Protein AF-A0A9E3KFY1-F1 (afdb_monomer)

Mean predicted aligned error: 8.37 Å

Foldseek 3Di:
DEAEQQHDADALCHCNDPPDDDDGSPPPDPVVFDPPVQFPDWDWAAPDDPPHDPDCPRTYIYGYGDDQVVDEAKDKDWDKDWDQDPVVRDIKIKIKIKIKYADPVRFKIKIKMKIKIKDKDKDWAKDAPVPKDWDDDPNDIAIEGQKIKGKMKIKIKIKMKMKIKMWGHVDPFKIKMKMKIKMKMKMKMKMKIKIWGCPACWDPWDADPRRYTFWTKHQIWIKIKIKIKIKMKIKMKIKIKMKGDPDPPDIDIDMDMKMKMKMKMKMKMWIKTFPDPGRHIKTWGCVPDDHTDIDPVVDDPPDPVRIDTPDIDMDMDMGMDIDD

Nearest PDB structures (foldseek):
  6bpn-assembly1_A  TM=2.726E-01  e=2.521E-02  Escherichia coli K-12
  3v8x-assembly1_A  TM=4.623E-01  e=1.727E+00  Neisseria meningitidis serogroup B
  5fq7-assembly1_D  TM=3.626E-01  e=6.082E-01  Bacteroides thetaiotaomicron
  4epa-assembly1_A  TM=2.092E-01  e=4.716E-02  Yersinia pestis
  8a1d-assembly1_D  TM=9.406E-02  e=2.656E-02  Mus musculus

Solvent-accessible surface area (backbone atoms only — not comparable to full-atom values): 17175 Å² total; per-residue (Å²): 76,54,26,50,71,81,39,80,66,76,54,39,56,55,70,39,64,98,66,72,96,83,69,71,51,59,84,85,31,72,75,77,61,56,60,70,89,50,50,66,45,79,46,78,44,73,75,69,53,95,93,47,83,85,88,28,89,90,14,39,37,31,41,29,56,70,54,28,80,82,51,75,36,81,46,70,52,77,48,78,50,76,44,76,33,76,82,64,71,42,76,24,39,38,40,36,40,36,42,28,32,37,38,82,90,71,20,36,20,37,29,42,37,42,37,39,38,36,44,54,48,51,50,73,45,64,47,51,91,70,43,70,40,79,47,78,56,96,90,40,81,30,36,28,54,56,32,42,26,48,34,40,37,40,36,45,35,38,37,42,32,38,36,43,38,43,37,40,32,89,50,99,44,42,43,38,36,41,39,39,40,41,31,38,39,38,34,49,31,44,37,40,34,42,36,37,38,60,65,36,69,55,39,82,70,38,63,46,96,85,37,33,63,43,32,30,29,11,38,36,68,58,34,40,36,43,35,42,37,41,40,39,38,39,38,42,40,37,37,44,37,40,35,36,47,83,46,102,85,44,72,50,72,53,73,51,50,43,35,42,11,40,22,41,40,39,36,44,38,42,30,38,29,53,58,64,84,68,58,41,73,34,43,38,29,58,84,40,73,98,62,33,40,72,48,56,87,85,54,67,90,85,43,70,90,48,43,34,85,75,43,74,54,73,54,75,47,76,36,73,43,76,48,112

Structure (mmCIF, N/CA/C/O backbone):
data_AF-A0A9E3KFY1-F1
#
_entry.id   AF-A0A9E3KFY1-F1
#
loop_
_atom_site.group_PDB
_atom_site.id
_atom_site.type_symbol
_atom_site.label_atom_id
_atom_site.label_alt_id
_atom_site.label_comp_id
_atom_site.label_asym_id
_atom_site.label_entity_id
_atom_site.label_seq_id
_atom_site.pdbx_PDB_ins_code
_atom_site.Cartn_x
_atom_site.Cartn_y
_atom_site.Cartn_z
_atom_site.occupancy
_atom_site.B_iso_or_equiv
_atom_site.auth_seq_id
_atom_site.auth_comp_id
_atom_site.auth_asym_id
_atom_site.auth_atom_id
_atom_site.pdbx_PDB_model_num
ATOM 1 N N . MET A 1 1 ? -4.731 13.806 7.849 1.00 75.19 1 MET A N 1
ATOM 2 C CA . MET A 1 1 ? -4.397 13.047 9.074 1.00 75.19 1 MET A CA 1
ATOM 3 C C . MET A 1 1 ? -5.378 11.903 9.194 1.00 75.19 1 MET A C 1
ATOM 5 O O . MET A 1 1 ? -6.525 12.087 8.792 1.00 75.19 1 MET A O 1
ATOM 9 N N . THR A 1 2 ? -4.933 10.759 9.701 1.00 80.00 2 THR A N 1
ATOM 10 C CA . THR A 1 2 ? -5.778 9.575 9.876 1.00 80.00 2 THR A CA 1
ATOM 11 C C . THR A 1 2 ? -5.917 9.279 11.357 1.00 80.00 2 THR A C 1
ATOM 13 O O . THR A 1 2 ? -4.914 9.194 12.060 1.00 80.00 2 THR A O 1
ATOM 16 N N . LEU A 1 3 ? -7.154 9.131 11.809 1.00 86.19 3 LEU A N 1
ATOM 17 C CA . LEU A 1 3 ? -7.496 8.760 13.170 1.00 86.19 3 LEU A CA 1
ATOM 18 C C . LEU A 1 3 ? -8.146 7.375 13.186 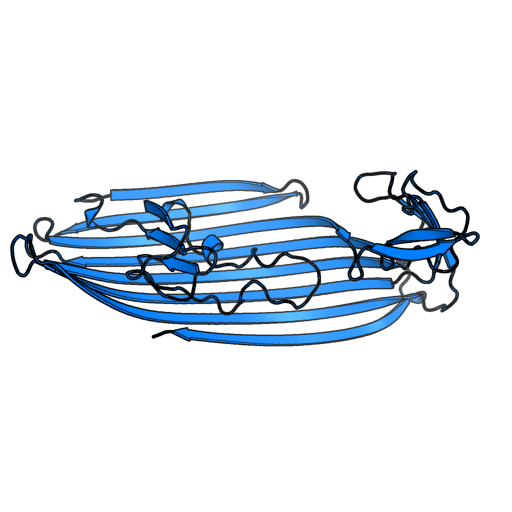1.00 86.19 3 LEU A C 1
ATOM 20 O O . LEU A 1 3 ? -8.725 6.923 12.195 1.00 86.19 3 LEU A O 1
ATOM 24 N N . TYR A 1 4 ? -8.048 6.712 14.327 1.00 86.94 4 TYR A N 1
ATOM 25 C CA . TYR A 1 4 ? -8.735 5.470 14.632 1.00 86.94 4 TYR A CA 1
ATOM 26 C C . TYR A 1 4 ? -9.444 5.632 15.969 1.00 86.94 4 TYR A C 1
ATOM 28 O O . TYR A 1 4 ? -8.809 5.798 17.009 1.00 86.94 4 TYR A O 1
ATOM 36 N N . ASN A 1 5 ? -10.772 5.603 15.964 1.00 89.25 5 ASN A N 1
ATOM 37 C CA . ASN A 1 5 ? -11.577 5.899 17.148 1.00 89.25 5 ASN A CA 1
ATOM 38 C C . ASN A 1 5 ? -11.167 7.228 17.825 1.00 89.25 5 ASN A C 1
ATOM 40 O O . ASN A 1 5 ? -11.114 7.308 19.056 1.00 89.25 5 ASN A O 1
ATOM 44 N N . GLY A 1 6 ? -10.874 8.254 17.019 1.00 86.31 6 GLY A N 1
ATOM 45 C CA . GLY A 1 6 ? -10.514 9.598 17.478 1.00 86.31 6 GLY A CA 1
ATOM 46 C C . GLY A 1 6 ? -9.048 9.816 17.870 1.00 86.31 6 GLY A C 1
ATOM 47 O O . GLY A 1 6 ? -8.680 10.964 18.111 1.00 86.31 6 GLY A O 1
ATOM 48 N N . ARG A 1 7 ? -8.202 8.774 17.896 1.00 86.25 7 ARG A N 1
ATOM 49 C CA . ARG A 1 7 ? -6.759 8.909 18.183 1.00 86.25 7 ARG A CA 1
ATOM 50 C C . ARG A 1 7 ? -5.925 8.833 16.918 1.00 86.25 7 ARG A C 1
ATOM 52 O O . ARG A 1 7 ? -6.264 8.083 16.005 1.00 86.25 7 ARG A O 1
ATOM 59 N N . GLU A 1 8 ? -4.823 9.567 16.876 1.00 82.88 8 GLU A N 1
ATOM 60 C CA . GLU A 1 8 ? -3.872 9.445 15.776 1.00 82.88 8 GLU A CA 1
ATOM 61 C C . GLU A 1 8 ? -3.207 8.065 15.816 1.00 82.88 8 GLU A C 1
ATOM 63 O O . GLU A 1 8 ? -2.834 7.567 16.880 1.00 82.88 8 GLU A O 1
ATOM 68 N N . ILE A 1 9 ? -3.102 7.422 14.654 1.00 75.19 9 ILE A N 1
ATOM 69 C CA . ILE A 1 9 ? -2.248 6.247 14.487 1.00 75.19 9 ILE A CA 1
ATOM 70 C C . ILE A 1 9 ? -1.108 6.655 13.572 1.00 75.19 9 ILE A C 1
ATOM 72 O O . ILE A 1 9 ? -1.327 7.271 12.530 1.00 75.19 9 ILE A O 1
ATOM 76 N N . PHE A 1 10 ? 0.101 6.283 13.969 1.00 70.75 10 PHE A N 1
ATOM 77 C CA . PHE A 1 10 ? 1.308 6.487 13.193 1.00 70.75 10 PHE A CA 1
ATOM 78 C C . PHE A 1 10 ? 1.717 5.179 12.537 1.00 70.75 10 PHE A C 1
ATOM 80 O O . PHE A 1 10 ? 1.619 4.110 13.136 1.00 70.75 10 PHE A O 1
ATOM 87 N N . ASP A 1 11 ? 2.184 5.288 11.304 1.00 67.56 11 ASP A N 1
ATOM 88 C CA . ASP A 1 11 ? 2.838 4.208 10.589 1.00 67.56 11 ASP A CA 1
ATOM 89 C C . ASP A 1 11 ? 4.298 4.605 10.383 1.00 67.56 11 ASP A C 1
ATOM 91 O O . ASP A 1 11 ? 4.601 5.658 9.812 1.00 67.56 11 ASP A O 1
ATOM 95 N N . SER A 1 12 ? 5.198 3.765 10.881 1.00 56.69 12 SER A N 1
ATOM 96 C CA . SER A 1 12 ? 6.647 3.939 10.783 1.00 56.69 12 SER A CA 1
ATOM 97 C C . SER A 1 12 ? 7.159 3.818 9.344 1.00 56.69 12 SER A C 1
ATOM 99 O O . SER A 1 12 ? 8.252 4.303 9.043 1.00 56.69 12 SER A O 1
ATOM 101 N N . ALA A 1 13 ? 6.355 3.279 8.418 1.00 52.94 13 ALA A N 1
ATOM 102 C CA . ALA A 1 13 ? 6.633 3.345 6.984 1.00 52.94 13 ALA A CA 1
ATOM 103 C C . ALA A 1 13 ? 6.456 4.765 6.386 1.00 52.94 13 ALA A C 1
ATOM 105 O O . ALA A 1 13 ? 6.815 5.002 5.226 1.00 52.94 13 ALA A O 1
ATOM 106 N N . GLY A 1 14 ? 5.954 5.738 7.163 1.00 46.94 14 GLY A N 1
ATOM 107 C CA . GLY A 1 14 ? 5.755 7.125 6.735 1.00 46.94 14 GLY A CA 1
ATOM 108 C C . GLY A 1 14 ? 4.668 7.271 5.661 1.00 46.94 14 GLY A C 1
ATOM 109 O O . GLY A 1 14 ? 3.771 6.445 5.538 1.00 46.94 14 GLY A O 1
ATOM 110 N N . ARG A 1 15 ? 4.738 8.316 4.821 1.00 43.12 15 ARG A N 1
ATOM 111 C CA . ARG A 1 15 ? 3.857 8.471 3.634 1.00 43.12 15 ARG A CA 1
ATOM 112 C C . ARG A 1 15 ? 4.251 7.536 2.473 1.00 43.12 15 ARG A C 1
ATOM 114 O O . ARG A 1 15 ? 4.123 7.920 1.315 1.00 43.12 15 ARG A O 1
ATOM 121 N N . GLY A 1 16 ? 4.788 6.355 2.780 1.00 39.50 16 GLY A N 1
ATOM 122 C CA . GLY A 1 16 ? 5.646 5.598 1.877 1.00 39.50 16 GLY A CA 1
ATOM 123 C C . GLY A 1 16 ? 6.984 6.313 1.700 1.00 39.50 16 GLY A C 1
ATOM 124 O O . GLY A 1 16 ? 7.043 7.484 1.323 1.00 39.50 16 GLY A O 1
ATOM 125 N N . GLY A 1 17 ? 8.078 5.637 2.037 1.00 34.06 17 GLY A N 1
ATOM 126 C CA . GLY A 1 17 ? 9.411 6.210 1.893 1.00 34.06 17 GLY A CA 1
ATOM 127 C C . GLY A 1 17 ? 9.693 6.637 0.450 1.00 34.06 17 GLY A C 1
ATOM 128 O O . GLY A 1 17 ? 9.464 5.875 -0.483 1.00 34.06 17 GLY A O 1
ATOM 129 N N . SER A 1 18 ? 10.253 7.838 0.277 1.00 39.16 18 SER A N 1
ATOM 130 C CA . SER A 1 18 ? 10.850 8.340 -0.974 1.00 39.16 18 SER A CA 1
ATOM 131 C C . SER A 1 18 ? 12.153 7.613 -1.315 1.00 39.16 18 SER A C 1
ATOM 133 O O . SER A 1 18 ? 13.192 8.228 -1.550 1.00 39.16 18 SER A O 1
ATOM 135 N N . ILE A 1 19 ? 12.136 6.291 -1.264 1.00 39.66 19 ILE A N 1
ATOM 136 C CA . ILE A 1 19 ? 13.283 5.451 -1.546 1.00 39.66 19 ILE A CA 1
ATOM 137 C C . ILE A 1 19 ? 12.715 4.390 -2.476 1.00 39.66 19 ILE A C 1
ATOM 139 O O . ILE A 1 19 ? 11.835 3.658 -2.052 1.00 39.66 19 ILE A O 1
ATOM 143 N N . ILE A 1 20 ? 13.195 4.389 -3.727 1.00 38.19 20 ILE A N 1
ATOM 144 C CA . ILE A 1 20 ? 12.886 3.511 -4.878 1.00 38.19 20 ILE A CA 1
ATOM 145 C C . ILE A 1 20 ? 11.477 3.530 -5.492 1.00 38.19 20 ILE A C 1
ATOM 147 O O . ILE A 1 20 ? 10.598 2.763 -5.131 1.00 38.19 20 ILE A O 1
ATOM 151 N N . ASP A 1 21 ? 11.333 4.362 -6.529 1.00 42.66 21 ASP A N 1
ATOM 152 C CA . ASP A 1 21 ? 10.949 3.938 -7.888 1.00 42.66 21 ASP A CA 1
ATOM 153 C C . ASP A 1 21 ? 9.974 2.738 -7.975 1.00 42.66 21 ASP A C 1
ATOM 155 O O . ASP A 1 21 ? 10.369 1.636 -8.329 1.00 42.66 21 ASP A O 1
ATOM 159 N N . GLU A 1 22 ? 8.701 3.004 -7.659 1.00 45.16 22 GLU A N 1
ATOM 160 C CA . GLU A 1 22 ? 7.511 2.135 -7.800 1.00 45.16 22 GLU A CA 1
ATOM 161 C C . GLU A 1 22 ? 7.274 1.083 -6.706 1.00 45.16 22 GLU A C 1
ATOM 163 O O . GLU A 1 22 ? 7.599 -0.097 -6.789 1.00 45.16 22 GLU A O 1
ATOM 168 N N . LEU A 1 23 ? 6.597 1.510 -5.644 1.00 41.31 23 LEU A N 1
ATOM 169 C CA . LEU A 1 23 ? 5.136 1.598 -5.653 1.00 41.31 23 LEU A CA 1
ATOM 170 C C . LEU A 1 23 ? 4.746 2.869 -4.897 1.00 41.31 23 LEU A C 1
ATOM 172 O O . LEU A 1 23 ? 5.375 3.212 -3.898 1.00 41.31 23 LEU A O 1
ATOM 176 N N . GLY A 1 24 ? 3.758 3.608 -5.408 1.00 34.31 24 GLY A N 1
ATOM 177 C CA . GLY A 1 24 ? 3.306 4.863 -4.805 1.00 34.31 24 GLY A CA 1
ATOM 178 C C . GLY A 1 24 ? 3.068 4.713 -3.301 1.00 34.31 24 GLY A C 1
ATOM 179 O O . GLY A 1 24 ? 2.599 3.666 -2.846 1.00 34.31 24 GLY A O 1
ATOM 180 N N . GLY A 1 25 ? 3.405 5.764 -2.548 1.00 37.56 25 GLY A N 1
ATOM 181 C CA . GLY A 1 25 ? 3.427 5.819 -1.084 1.00 37.56 25 GLY A CA 1
ATOM 182 C C . GLY A 1 25 ? 2.057 5.707 -0.406 1.00 37.56 25 GLY A C 1
ATOM 183 O O . GLY A 1 25 ? 1.612 6.581 0.328 1.00 37.56 25 GLY A O 1
ATOM 184 N N . SER A 1 26 ? 1.357 4.615 -0.683 1.00 40.19 26 SER A N 1
ATOM 185 C CA . SER A 1 26 ? 0.009 4.328 -0.208 1.00 40.19 26 SER A CA 1
ATOM 186 C C . SER A 1 26 ? -0.244 2.832 -0.008 1.00 40.19 26 SER A C 1
ATOM 188 O O . SER A 1 26 ? -1.246 2.469 0.597 1.00 40.19 26 SER A O 1
ATOM 190 N N . THR A 1 27 ? 0.644 1.945 -0.473 1.00 44.47 27 THR A N 1
ATOM 191 C CA . THR A 1 27 ? 0.361 0.499 -0.467 1.00 44.47 27 THR A CA 1
ATOM 192 C C . THR A 1 27 ? 0.561 -0.195 0.877 1.00 44.47 27 THR A C 1
ATOM 194 O O . THR A 1 27 ? -0.007 -1.264 1.056 1.00 44.47 27 THR A O 1
ATOM 197 N N . TYR A 1 28 ? 1.261 0.452 1.812 1.00 51.88 28 TYR A N 1
ATOM 198 C CA . TYR A 1 28 ? 1.441 0.002 3.201 1.00 51.88 28 TYR A CA 1
ATOM 199 C C . TYR A 1 28 ? 0.811 0.959 4.223 1.00 51.88 28 TYR A C 1
ATOM 201 O O . TYR A 1 28 ? 1.055 0.849 5.417 1.00 51.88 28 TYR A O 1
ATOM 209 N N . GLY A 1 29 ? 0.033 1.941 3.751 1.00 54.59 29 GLY A N 1
ATOM 210 C CA . GLY A 1 29 ? -0.470 3.013 4.602 1.00 54.59 29 GLY A CA 1
ATOM 211 C C . GLY A 1 29 ? -1.546 2.553 5.588 1.00 54.59 29 GLY A C 1
ATOM 212 O O . GLY A 1 29 ? -2.270 1.588 5.357 1.00 54.59 29 GLY A O 1
ATOM 213 N N . LEU A 1 30 ? -1.730 3.337 6.650 1.00 59.88 30 LEU A N 1
ATOM 214 C CA . LEU A 1 30 ? -2.664 3.106 7.765 1.00 59.88 30 LEU A CA 1
ATOM 215 C C . LEU A 1 30 ? -4.080 2.629 7.384 1.00 59.88 30 LEU A C 1
ATOM 217 O O . LEU A 1 30 ? -4.680 1.837 8.108 1.00 59.88 30 LEU A O 1
ATOM 221 N N . PHE A 1 31 ? -4.631 3.077 6.251 1.00 60.38 31 PHE A N 1
ATOM 222 C CA . PHE A 1 31 ? -5.963 2.663 5.785 1.00 60.38 31 PHE A CA 1
ATOM 223 C C . PHE A 1 31 ? -6.025 1.205 5.335 1.00 60.38 31 PHE A C 1
ATOM 225 O O . PHE A 1 31 ? -7.062 0.564 5.488 1.00 60.38 31 PHE A O 1
ATOM 232 N N . ALA A 1 32 ? -4.919 0.670 4.818 1.00 58.81 32 ALA A N 1
ATOM 233 C CA . ALA A 1 32 ? -4.814 -0.738 4.477 1.00 58.81 32 ALA A CA 1
ATOM 234 C C . ALA A 1 32 ? -4.778 -1.616 5.734 1.00 58.81 32 ALA A C 1
ATOM 236 O O . ALA A 1 32 ? -5.008 -2.817 5.619 1.00 58.81 32 ALA A O 1
ATOM 237 N N . LEU A 1 33 ? -4.546 -1.048 6.930 1.00 63.81 33 LEU A N 1
ATOM 238 C CA . LEU A 1 33 ? -4.357 -1.787 8.182 1.00 63.81 33 LEU A CA 1
ATOM 239 C C . LEU A 1 33 ? -5.654 -2.150 8.911 1.00 63.81 33 LEU A C 1
ATOM 241 O O . LEU A 1 33 ? -5.689 -3.170 9.600 1.00 63.81 33 LEU A O 1
ATOM 245 N N . VAL A 1 34 ? -6.753 -1.432 8.684 1.00 71.00 34 VAL A N 1
ATOM 246 C CA . VAL A 1 34 ? -8.049 -1.750 9.304 1.00 71.00 34 VAL A CA 1
ATOM 247 C C . VAL A 1 34 ? -8.926 -2.527 8.315 1.00 71.00 34 VAL A C 1
ATOM 249 O O . VAL A 1 34 ? -9.274 -1.991 7.265 1.00 71.00 34 VAL A O 1
ATOM 252 N N . PRO A 1 35 ? -9.306 -3.786 8.606 1.00 70.81 35 PRO A N 1
ATOM 253 C CA . PRO A 1 35 ? -10.212 -4.542 7.744 1.00 70.81 35 PRO A CA 1
ATOM 254 C C . PRO A 1 35 ? -11.551 -3.818 7.591 1.00 70.81 35 PRO A C 1
ATOM 256 O O . PRO A 1 35 ? -12.164 -3.441 8.591 1.00 70.81 35 PRO A O 1
ATOM 259 N N . SER A 1 36 ? -12.050 -3.684 6.361 1.00 75.19 36 SER A N 1
ATOM 260 C CA . SER A 1 36 ? -13.321 -2.996 6.095 1.00 75.19 36 SER A CA 1
ATOM 261 C C . SER A 1 36 ? -14.518 -3.522 6.908 1.00 75.19 36 SER A C 1
ATOM 263 O O . SER A 1 36 ? -15.321 -2.691 7.327 1.00 75.19 36 SER A O 1
ATOM 265 N N . PRO A 1 37 ? -14.648 -4.827 7.247 1.00 76.69 37 PRO A N 1
ATOM 266 C CA . PRO A 1 37 ? -15.774 -5.290 8.063 1.00 76.69 37 PRO A CA 1
ATOM 267 C C . PRO A 1 37 ? -15.742 -4.812 9.528 1.00 76.69 37 PRO A C 1
ATOM 269 O O . PRO A 1 37 ? -16.785 -4.791 10.192 1.00 76.69 37 PRO A O 1
ATOM 272 N N . LEU A 1 38 ? -14.562 -4.430 10.037 1.00 81.81 38 LEU A N 1
ATOM 273 C CA . LEU A 1 38 ? -14.389 -3.871 11.381 1.00 81.81 38 LEU A CA 1
ATOM 274 C C . LEU A 1 38 ? -14.819 -2.398 11.448 1.00 81.81 38 LEU A C 1
ATOM 276 O O . LEU A 1 38 ? -15.182 -1.914 12.523 1.00 81.81 38 LEU A O 1
ATOM 280 N N . VAL A 1 39 ? -14.796 -1.697 10.311 1.00 85.06 39 VAL A N 1
ATOM 281 C CA . VAL A 1 39 ? -15.182 -0.288 10.204 1.00 85.06 39 VAL A CA 1
ATOM 282 C C . VAL A 1 39 ? -16.696 -0.164 10.371 1.00 85.06 39 VAL A C 1
ATOM 284 O O . VAL A 1 39 ? -17.476 -0.734 9.610 1.00 85.06 39 VAL A O 1
ATOM 287 N N . SER A 1 40 ? -17.123 0.585 11.386 1.00 86.88 40 SER A N 1
ATOM 288 C CA . SER A 1 40 ? -18.527 0.941 11.605 1.00 86.88 40 SER A CA 1
ATOM 289 C C . SER A 1 40 ? -18.892 2.231 10.876 1.00 86.88 40 SER A C 1
ATOM 291 O O . SER A 1 40 ? -19.976 2.331 10.301 1.00 86.88 40 SER A O 1
ATOM 293 N N . ARG A 1 41 ? -17.982 3.212 10.871 1.00 88.06 41 ARG A N 1
ATOM 294 C CA . ARG A 1 41 ? -18.155 4.506 10.207 1.00 88.06 41 ARG A CA 1
ATOM 295 C C . ARG A 1 41 ? -16.802 5.081 9.802 1.00 88.06 41 ARG A C 1
ATOM 297 O O . ARG A 1 41 ? -15.846 5.004 10.564 1.00 88.06 41 ARG A O 1
ATOM 304 N N . LEU A 1 42 ? -16.756 5.709 8.632 1.00 88.81 42 LEU A N 1
ATOM 305 C CA . LEU A 1 42 ? -15.649 6.562 8.213 1.00 88.81 42 LEU A CA 1
ATOM 306 C C . LEU A 1 42 ? -16.124 8.016 8.255 1.00 88.81 42 LEU A C 1
ATOM 308 O O . LEU A 1 42 ? -17.104 8.356 7.591 1.00 88.81 42 LEU A O 1
ATOM 312 N N . GLU A 1 43 ? -15.466 8.861 9.039 1.00 89.06 43 GLU A N 1
ATOM 313 C CA . GLU A 1 43 ? -15.765 10.292 9.120 1.00 89.06 43 GLU A CA 1
ATOM 314 C C . GLU A 1 43 ? -14.690 11.089 8.379 1.00 89.06 43 GLU A C 1
ATOM 316 O O . GLU A 1 43 ? -13.499 10.868 8.582 1.00 89.06 43 GLU A O 1
ATOM 321 N N . VAL A 1 44 ? -15.104 12.003 7.496 1.00 88.56 44 VAL A N 1
ATOM 322 C CA . VAL A 1 44 ? -14.191 12.837 6.702 1.00 88.56 44 VAL A CA 1
ATOM 323 C C . VAL A 1 44 ? -14.467 14.305 6.990 1.00 88.56 44 VAL A C 1
ATOM 325 O O . VAL A 1 44 ? -15.467 14.861 6.535 1.00 88.56 44 VAL A O 1
ATOM 328 N N . THR A 1 45 ? -13.541 14.947 7.693 1.00 84.81 45 THR A N 1
ATOM 329 C CA . THR A 1 45 ? -13.626 16.362 8.061 1.00 84.81 45 THR A CA 1
ATOM 330 C C . THR A 1 45 ? -12.710 17.186 7.166 1.00 84.81 45 THR A C 1
ATOM 332 O O . THR A 1 45 ? -11.482 17.094 7.237 1.00 84.81 45 THR A O 1
ATOM 335 N N . LYS A 1 46 ? -13.315 18.017 6.312 1.00 83.31 46 LYS A N 1
ATOM 336 C CA . LYS A 1 46 ? -12.622 19.029 5.501 1.00 83.31 46 LYS A CA 1
ATOM 337 C C . LYS A 1 46 ? -12.631 20.347 6.275 1.00 83.31 46 LYS A C 1
ATOM 339 O O . LYS A 1 46 ? -13.690 20.738 6.745 1.00 83.31 46 LYS A O 1
ATOM 344 N N . LEU A 1 47 ? -11.478 21.020 6.365 1.00 74.81 47 LEU A N 1
ATOM 345 C CA . LEU A 1 47 ? -11.246 22.205 7.213 1.00 74.81 47 LEU A CA 1
ATOM 346 C C . LEU A 1 47 ? -11.364 21.871 8.713 1.00 74.81 47 LEU A C 1
ATOM 348 O O . LEU A 1 47 ? -12.432 21.970 9.309 1.00 74.81 47 LEU A O 1
ATOM 352 N N . ALA A 1 48 ? -10.254 21.442 9.322 1.00 62.56 48 ALA A N 1
ATOM 353 C CA . ALA A 1 48 ? -10.222 21.050 10.731 1.00 62.56 48 ALA A CA 1
ATOM 354 C C . ALA A 1 48 ? -10.644 22.212 11.659 1.00 62.56 48 ALA A C 1
ATOM 356 O O . ALA A 1 48 ? -10.085 23.305 11.585 1.00 62.56 48 ALA A O 1
ATOM 357 N N . GLY A 1 49 ? -11.637 21.969 12.523 1.00 66.31 49 GLY A N 1
ATOM 358 C CA . GLY A 1 49 ? -12.094 22.916 13.546 1.00 66.31 49 GLY A CA 1
ATOM 359 C C . GLY A 1 49 ? -11.232 22.893 14.815 1.00 66.31 49 GLY A C 1
ATOM 360 O O . GLY A 1 49 ? -10.408 22.004 15.004 1.00 66.31 49 GLY A O 1
ATOM 361 N N . ALA A 1 50 ? -11.450 23.851 15.722 1.00 65.44 50 ALA A N 1
ATOM 362 C CA . ALA A 1 50 ? -10.649 24.018 16.947 1.00 65.44 50 ALA A CA 1
ATOM 363 C C . ALA A 1 50 ? -10.751 22.855 17.960 1.00 65.44 50 ALA A C 1
ATOM 365 O O . ALA A 1 50 ? -9.954 22.780 18.888 1.00 65.44 50 ALA A O 1
ATOM 366 N N . ASN A 1 51 ? -11.731 21.961 17.803 1.00 63.47 51 ASN A N 1
ATOM 367 C CA . ASN A 1 51 ? -11.929 20.771 18.635 1.00 63.47 51 ASN A CA 1
ATOM 368 C C . ASN A 1 51 ? -11.292 19.499 18.046 1.00 63.47 51 ASN A C 1
ATOM 370 O O . ASN A 1 51 ? -11.553 18.407 18.544 1.00 63.47 51 ASN A O 1
ATOM 374 N N . GLN A 1 52 ? -10.524 19.627 16.966 1.00 70.19 52 GLN A N 1
ATOM 375 C CA . GLN A 1 52 ? -9.858 18.522 16.288 1.00 70.19 52 GLN A CA 1
ATOM 376 C C . GLN A 1 52 ? -8.348 18.585 16.513 1.00 70.19 52 GLN A C 1
ATOM 378 O O . GLN A 1 52 ? -7.793 19.658 16.756 1.00 70.19 52 GLN A O 1
ATOM 383 N N . ILE A 1 53 ? -7.674 17.437 16.399 1.00 64.94 53 ILE A N 1
ATOM 384 C CA . ILE A 1 53 ? -6.214 17.371 16.515 1.00 64.94 53 ILE A CA 1
ATOM 385 C C . ILE A 1 53 ? -5.586 18.283 15.439 1.00 64.94 53 ILE A C 1
ATOM 387 O O . ILE A 1 53 ? -5.930 18.234 14.253 1.00 64.94 53 ILE A O 1
ATOM 391 N N . SER A 1 54 ? -4.697 19.178 15.872 1.00 61.62 54 SER A N 1
ATOM 392 C CA . SER A 1 54 ? -4.012 20.131 14.996 1.00 61.62 54 SER A CA 1
ATOM 393 C C . SER A 1 54 ? -3.013 19.425 14.073 1.00 61.62 54 SER A C 1
ATOM 395 O O . SER A 1 54 ? -2.415 18.434 14.469 1.00 61.62 54 SER A O 1
ATOM 397 N N . GLY A 1 55 ? -2.767 19.964 12.872 1.00 61.62 55 GLY A N 1
ATOM 398 C CA . GLY A 1 55 ? -1.765 19.424 11.930 1.00 61.62 55 GLY A CA 1
ATOM 399 C C . GLY A 1 55 ? -2.339 18.842 10.632 1.00 61.62 55 GLY A C 1
ATOM 400 O O . GLY A 1 55 ? -1.600 18.495 9.711 1.00 61.62 55 GLY A O 1
ATOM 401 N N . ALA A 1 56 ? -3.664 18.799 10.495 1.00 63.97 56 ALA A N 1
ATOM 402 C CA . ALA A 1 56 ? -4.353 18.229 9.342 1.00 63.97 56 ALA A CA 1
ATOM 403 C C . ALA A 1 56 ? -4.785 19.279 8.295 1.00 63.97 56 ALA A C 1
ATOM 405 O O . ALA A 1 56 ? -5.975 19.447 8.033 1.00 63.97 56 ALA A O 1
ATOM 406 N N . LEU A 1 57 ? -3.823 19.959 7.653 1.00 65.56 57 LEU A N 1
ATOM 407 C CA . LEU A 1 57 ? -4.093 21.011 6.648 1.00 65.56 57 LEU A CA 1
ATOM 408 C C . LEU A 1 57 ? -4.969 20.538 5.468 1.00 65.56 57 LEU A C 1
ATOM 410 O O . LEU A 1 57 ? -5.728 21.323 4.909 1.00 65.56 57 LEU A O 1
ATOM 414 N N . GLY A 1 58 ? -4.883 19.252 5.106 1.00 71.44 58 GLY A N 1
ATOM 415 C CA . GLY A 1 58 ? -5.679 18.633 4.036 1.00 71.44 58 GLY A CA 1
ATOM 416 C C . GLY A 1 58 ? -6.992 17.977 4.489 1.00 71.44 58 GLY A C 1
ATOM 417 O O . GLY A 1 58 ? -7.714 17.446 3.650 1.00 71.44 58 GLY A O 1
ATOM 418 N N . GLY A 1 59 ? -7.300 17.990 5.791 1.00 77.00 59 GLY A N 1
ATOM 419 C CA . GLY A 1 59 ? -8.455 17.305 6.378 1.00 77.00 59 GLY A CA 1
ATOM 420 C C . GLY A 1 59 ? -8.112 16.052 7.193 1.00 77.00 59 GLY A C 1
ATOM 421 O O . GLY A 1 59 ? -6.974 15.558 7.210 1.00 77.00 59 GLY A O 1
ATOM 422 N N . ILE A 1 60 ? -9.125 15.563 7.905 1.00 83.75 60 ILE A N 1
ATOM 423 C CA . ILE A 1 60 ? -9.054 14.463 8.874 1.00 83.75 60 ILE A CA 1
ATOM 424 C C . ILE A 1 60 ? -9.950 13.330 8.392 1.00 83.75 60 ILE A C 1
ATOM 426 O O . ILE A 1 60 ? -11.085 13.579 7.990 1.00 83.75 60 ILE A O 1
ATOM 430 N N . ILE A 1 61 ? -9.439 12.103 8.433 1.00 85.19 61 ILE A N 1
ATOM 431 C CA . ILE A 1 61 ? -10.224 10.891 8.212 1.00 85.19 61 ILE A CA 1
ATOM 432 C C . ILE A 1 61 ? -10.189 10.090 9.511 1.00 85.19 61 ILE A C 1
ATOM 434 O O . ILE A 1 61 ? -9.111 9.654 9.901 1.00 85.19 61 ILE A O 1
ATOM 438 N N . ASP A 1 62 ? -11.330 9.905 10.173 1.00 87.62 62 ASP A N 1
ATOM 439 C CA . ASP A 1 62 ? -11.448 9.083 11.384 1.00 87.62 62 ASP A CA 1
ATOM 440 C C . ASP A 1 62 ? -12.158 7.765 11.071 1.00 87.62 62 ASP A C 1
ATOM 442 O O . ASP A 1 62 ? -13.279 7.734 10.551 1.00 87.62 62 ASP A O 1
ATOM 446 N N . ILE A 1 63 ? -11.472 6.664 11.363 1.00 89.50 63 ILE A N 1
ATOM 447 C CA . ILE A 1 63 ? -11.994 5.311 11.240 1.00 89.50 63 ILE A CA 1
ATOM 448 C C . ILE A 1 63 ? -12.602 4.929 12.585 1.00 89.50 63 ILE A C 1
ATOM 450 O O . ILE A 1 63 ? -11.891 4.625 13.542 1.00 89.50 63 ILE A O 1
ATOM 454 N N . HIS A 1 64 ? -13.927 4.872 12.652 1.00 90.12 64 HIS A N 1
ATOM 455 C CA . HIS A 1 64 ? -14.612 4.289 13.795 1.00 90.12 64 HIS A CA 1
ATOM 456 C C . HIS A 1 64 ? -14.775 2.791 13.591 1.00 90.12 64 HIS A C 1
ATOM 458 O O . HIS A 1 64 ? -15.287 2.344 12.559 1.00 90.12 64 HIS A O 1
ATOM 464 N N . THR A 1 65 ? -14.378 2.009 14.589 1.00 91.81 65 THR A N 1
ATOM 465 C CA . THR A 1 65 ? -14.617 0.566 14.597 1.00 91.81 65 THR A CA 1
ATOM 466 C C . THR A 1 65 ? -15.900 0.218 15.327 1.00 91.81 65 THR A C 1
ATOM 468 O O . THR A 1 65 ? -16.469 1.026 16.068 1.00 91.81 65 THR A O 1
ATOM 471 N N . ARG A 1 66 ? -16.385 -1.002 15.097 1.00 91.75 66 ARG A N 1
ATOM 472 C CA . ARG A 1 66 ? -17.499 -1.561 15.868 1.00 91.75 66 ARG A CA 1
ATOM 473 C C . ARG A 1 66 ? -17.143 -1.634 17.353 1.00 91.75 66 ARG A C 1
ATOM 475 O O . ARG A 1 66 ? -16.016 -1.983 17.709 1.00 91.75 66 ARG A O 1
ATOM 482 N N . LYS A 1 67 ? -18.124 -1.337 18.202 1.00 94.62 67 LYS A N 1
ATOM 483 C CA . LYS A 1 67 ? -18.034 -1.388 19.665 1.00 94.62 67 LYS A CA 1
ATOM 484 C C . LYS A 1 67 ? -19.070 -2.355 20.240 1.00 94.62 67 LYS A C 1
ATOM 486 O O . LYS A 1 67 ? -20.119 -2.544 19.623 1.00 94.62 67 LYS A O 1
ATOM 491 N N . PRO A 1 68 ? -18.836 -2.918 21.441 1.00 95.56 68 PRO A N 1
ATOM 492 C CA . PRO A 1 68 ? -19.767 -3.871 22.043 1.00 95.56 68 PRO A CA 1
ATOM 493 C C . PRO A 1 68 ? -21.203 -3.356 22.191 1.00 95.56 68 PRO A C 1
ATOM 495 O O . PRO A 1 68 ? -22.158 -4.095 21.997 1.00 95.56 68 PRO A O 1
ATOM 498 N N . PHE A 1 69 ? -21.381 -2.066 22.486 1.00 95.44 69 PHE A N 1
ATOM 499 C CA . PHE A 1 69 ? -22.713 -1.486 22.670 1.00 95.44 69 PHE A CA 1
ATOM 500 C C . PHE A 1 69 ? -23.384 -0.975 21.388 1.00 95.44 69 PHE A C 1
ATOM 502 O O . PHE A 1 69 ? -24.503 -0.467 21.475 1.00 95.44 69 PHE A O 1
ATOM 509 N N . ASP A 1 70 ? -22.757 -1.126 20.215 1.00 93.06 70 ASP A N 1
ATOM 510 C CA . ASP A 1 70 ? -23.426 -0.858 18.932 1.00 93.06 70 ASP A CA 1
ATOM 511 C C . ASP A 1 70 ? -24.563 -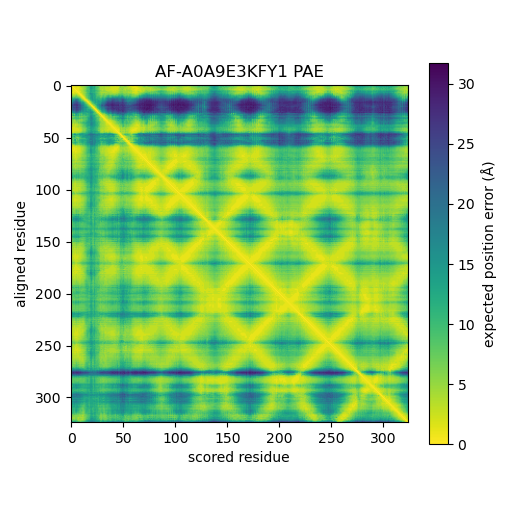1.868 18.688 1.00 93.06 70 ASP A C 1
ATOM 513 O O . ASP A 1 70 ? -25.554 -1.555 18.027 1.00 93.06 70 ASP A O 1
ATOM 517 N N . LYS A 1 71 ? -24.437 -3.078 19.252 1.00 93.75 71 LYS A N 1
ATOM 518 C CA . LYS A 1 71 ? -25.482 -4.103 19.289 1.00 93.75 71 LYS A CA 1
ATOM 519 C C . LYS A 1 71 ? -25.368 -4.913 20.582 1.00 93.75 71 LYS A C 1
ATOM 521 O O . LYS A 1 71 ? -24.436 -5.689 20.733 1.00 93.75 71 LYS A O 1
ATOM 526 N N . LYS A 1 72 ? -26.336 -4.740 21.485 1.00 95.69 72 LYS A N 1
ATOM 527 C CA . LYS A 1 72 ? -26.424 -5.515 22.733 1.00 95.69 72 LYS A CA 1
ATOM 528 C C . LYS A 1 72 ? -26.716 -6.996 22.466 1.00 95.69 72 LYS A C 1
ATOM 530 O O . LYS A 1 72 ? -27.420 -7.326 21.507 1.00 95.69 72 LYS A O 1
ATOM 535 N N . GLY A 1 73 ? -26.230 -7.841 23.367 1.00 96.62 73 GLY A N 1
ATOM 536 C CA . GLY A 1 73 ? -26.278 -9.295 23.304 1.00 96.62 73 GLY A CA 1
ATOM 537 C C . GLY A 1 73 ? -25.286 -9.880 22.301 1.00 96.62 73 GLY A C 1
ATOM 538 O O . GLY A 1 73 ? -24.575 -9.161 21.593 1.00 96.62 73 GLY A O 1
ATOM 539 N N . LEU A 1 74 ? -25.271 -11.209 22.219 1.00 97.81 74 LEU A N 1
ATOM 540 C CA . LEU A 1 74 ? -24.341 -11.928 21.363 1.00 97.81 74 LEU A CA 1
ATOM 541 C C . LEU A 1 74 ? -24.548 -11.574 19.885 1.00 97.81 74 LEU A C 1
ATOM 543 O O . LEU A 1 74 ? -25.636 -11.694 19.315 1.00 97.81 74 LEU A O 1
ATOM 547 N N . SER A 1 75 ? -23.461 -11.182 19.237 1.00 95.75 75 SER A N 1
ATOM 548 C CA . SER A 1 75 ? -23.397 -10.920 17.810 1.00 95.75 75 SER A CA 1
ATOM 549 C C . SER A 1 75 ? -22.040 -11.320 17.241 1.00 95.75 75 SER A C 1
ATOM 551 O O . SER A 1 75 ? -21.036 -11.402 17.944 1.00 95.75 75 SER A O 1
ATOM 553 N N . GLY A 1 76 ? -21.998 -11.582 15.942 1.00 94.06 76 GLY A N 1
ATOM 554 C CA . GLY A 1 76 ? -20.760 -11.912 15.256 1.00 94.06 76 GLY A CA 1
ATOM 555 C C . GLY A 1 76 ? -20.888 -11.718 13.757 1.00 94.06 76 GLY A C 1
ATOM 556 O O . GLY A 1 76 ? -21.993 -11.580 13.226 1.00 94.06 76 GLY A O 1
ATOM 557 N N . ALA A 1 77 ? -19.745 -11.689 13.086 1.00 92.75 77 ALA A N 1
ATOM 558 C CA . ALA A 1 77 ? -19.662 -11.653 11.635 1.00 92.75 77 ALA A CA 1
ATOM 559 C C . ALA A 1 77 ? -18.471 -12.488 11.165 1.00 92.75 77 ALA A C 1
ATOM 561 O O . ALA A 1 77 ? -17.435 -12.533 11.828 1.00 92.75 77 ALA A O 1
ATOM 562 N N . LEU A 1 78 ? -18.629 -13.128 10.011 1.00 94.94 78 LEU A N 1
ATOM 563 C CA . LEU A 1 78 ? -17.594 -13.886 9.323 1.00 94.94 78 LEU A CA 1
ATOM 564 C C . LEU A 1 78 ? -17.642 -13.499 7.847 1.00 94.94 78 LEU A C 1
ATOM 566 O O . LEU A 1 78 ? -18.699 -13.571 7.224 1.00 94.94 78 LEU A O 1
ATOM 570 N N . THR A 1 79 ? -16.495 -13.124 7.298 1.00 93.69 79 THR A N 1
ATOM 571 C CA . THR A 1 79 ? -16.331 -12.807 5.881 1.00 93.69 79 THR A CA 1
ATOM 572 C C . THR A 1 79 ? -15.159 -13.604 5.345 1.00 93.69 79 THR A C 1
ATOM 574 O O . THR A 1 79 ? -14.077 -13.574 5.927 1.00 93.69 79 THR A O 1
ATOM 577 N N . ALA A 1 80 ? -15.363 -14.285 4.224 1.00 94.75 80 ALA A N 1
ATOM 578 C CA . ALA A 1 80 ? -14.307 -14.931 3.464 1.00 94.75 80 ALA A CA 1
ATOM 579 C C . ALA A 1 80 ? -14.435 -14.514 1.997 1.00 94.75 80 ALA A C 1
ATOM 581 O O . ALA A 1 80 ? -15.537 -14.526 1.446 1.00 94.75 80 ALA A O 1
ATOM 582 N N . SER A 1 81 ? -13.326 -14.141 1.371 1.00 92.75 81 SER A N 1
ATOM 583 C CA . SER A 1 81 ? -13.260 -13.793 -0.046 1.00 92.75 81 SER A CA 1
ATOM 584 C C . SER A 1 81 ? -12.064 -14.475 -0.706 1.00 92.75 81 SER A C 1
ATOM 586 O O . SER A 1 81 ? -11.028 -14.721 -0.083 1.00 92.75 81 SER A O 1
ATOM 588 N N . GLY A 1 82 ? -12.231 -14.804 -1.983 1.00 94.19 82 GLY A N 1
ATOM 589 C CA . GLY A 1 82 ? -11.162 -15.253 -2.864 1.00 94.19 82 GLY A CA 1
ATOM 590 C C . GLY A 1 82 ? -10.995 -14.243 -3.987 1.00 94.19 82 GLY A C 1
ATOM 591 O O . GLY A 1 82 ? -11.980 -13.679 -4.463 1.00 94.19 82 GLY A O 1
ATOM 592 N N . VAL A 1 83 ? -9.755 -14.017 -4.402 1.00 89.12 83 VAL A N 1
ATOM 593 C CA . VAL A 1 83 ? -9.438 -13.111 -5.509 1.00 89.12 83 VAL A CA 1
ATOM 594 C C . VAL A 1 83 ? -8.576 -13.852 -6.511 1.00 89.12 83 VAL A C 1
ATOM 596 O O . VAL A 1 83 ? -7.681 -14.594 -6.119 1.00 89.12 83 VAL A O 1
ATOM 599 N N . ARG A 1 84 ? -8.854 -13.661 -7.798 1.00 91.25 84 ARG A N 1
ATOM 600 C CA . ARG A 1 84 ? -7.981 -14.082 -8.888 1.00 91.25 84 ARG A CA 1
ATOM 601 C C . ARG A 1 84 ? -7.340 -12.832 -9.465 1.00 91.25 84 ARG A C 1
ATOM 603 O O . ARG A 1 84 ? -8.049 -11.987 -9.998 1.00 91.25 84 ARG A O 1
ATOM 610 N N . ASP A 1 85 ? -6.028 -12.724 -9.332 1.00 83.81 85 ASP A N 1
ATOM 611 C CA . ASP A 1 85 ? -5.268 -11.637 -9.933 1.00 83.81 85 ASP A CA 1
ATOM 612 C C . ASP A 1 85 ? -4.779 -12.113 -11.312 1.00 83.81 85 ASP A C 1
ATOM 614 O O . ASP A 1 85 ? -4.022 -13.085 -11.409 1.00 83.81 85 ASP A O 1
ATOM 618 N N . ASP A 1 86 ? -5.259 -11.469 -12.383 1.00 85.50 86 ASP A N 1
ATOM 619 C CA . ASP A 1 86 ? -5.070 -11.938 -13.765 1.00 85.50 86 ASP A CA 1
ATOM 620 C C . ASP A 1 86 ? -3.610 -11.875 -14.224 1.00 85.50 86 ASP A C 1
ATOM 622 O O . ASP A 1 86 ? -3.111 -12.849 -14.783 1.00 85.50 86 ASP A O 1
ATOM 626 N N . LEU A 1 87 ? -2.914 -10.766 -13.938 1.00 82.62 87 LEU A N 1
ATOM 627 C CA . LEU A 1 87 ? -1.501 -10.577 -14.294 1.00 82.62 87 LEU A CA 1
ATOM 628 C C . LEU A 1 87 ? -0.585 -11.648 -13.676 1.00 82.62 87 LEU A C 1
ATOM 630 O O . LEU A 1 87 ? 0.083 -12.356 -14.426 1.00 82.62 87 LEU A O 1
ATOM 634 N N . PRO A 1 88 ? -0.561 -11.844 -12.343 1.00 82.94 88 PRO A N 1
ATOM 635 C CA . PRO A 1 88 ? 0.273 -12.887 -11.754 1.00 82.94 88 PRO A CA 1
ATOM 636 C C . PRO A 1 88 ? -0.306 -14.296 -11.959 1.00 82.94 88 PRO A C 1
ATOM 638 O O . PRO A 1 88 ? 0.378 -15.277 -11.680 1.00 82.94 88 PRO A O 1
ATOM 641 N N . GLY A 1 89 ? -1.575 -14.437 -12.365 1.00 86.31 89 GLY A N 1
ATOM 642 C CA . GLY A 1 89 ? -2.247 -15.732 -12.483 1.00 86.31 89 GLY A CA 1
ATOM 643 C C . GLY A 1 89 ? -2.351 -16.487 -11.151 1.00 86.31 89 GLY A C 1
ATOM 644 O O . GLY A 1 89 ? -2.386 -17.724 -11.132 1.00 86.31 89 GLY A O 1
ATOM 645 N N . ARG A 1 90 ? -2.385 -15.764 -10.024 1.00 88.50 90 ARG A N 1
ATOM 646 C CA . ARG A 1 90 ? -2.386 -16.321 -8.660 1.00 88.50 90 ARG A CA 1
ATOM 647 C C . ARG A 1 90 ? -3.689 -16.000 -7.936 1.00 88.50 90 ARG A C 1
ATOM 649 O O . ARG A 1 90 ? -4.402 -15.062 -8.281 1.00 88.50 90 ARG A O 1
ATOM 656 N N . ASN A 1 91 ? -4.004 -16.830 -6.945 1.00 92.19 91 ASN A N 1
ATOM 657 C CA . ASN A 1 91 ? -5.191 -16.659 -6.118 1.00 92.19 91 ASN A CA 1
ATOM 658 C C . ASN A 1 91 ? -4.806 -16.011 -4.786 1.00 92.19 91 ASN A C 1
ATOM 660 O O . ASN A 1 91 ? -3.934 -16.521 -4.080 1.00 92.19 91 ASN A O 1
ATOM 664 N N . GLY A 1 92 ? -5.495 -14.931 -4.436 1.00 92.69 92 GLY A N 1
ATOM 665 C CA . GLY A 1 92 ? -5.494 -14.326 -3.112 1.00 92.69 92 GLY A CA 1
ATOM 666 C C . GLY A 1 92 ? -6.671 -14.800 -2.258 1.00 92.69 92 GLY A C 1
ATOM 667 O O . GLY A 1 92 ? -7.636 -15.394 -2.747 1.00 92.69 92 GLY A O 1
ATOM 668 N N . SER A 1 93 ? -6.601 -14.508 -0.963 1.00 94.19 93 SER A N 1
ATOM 669 C CA . SER A 1 93 ? -7.656 -14.826 0.003 1.00 94.19 93 SER A CA 1
ATOM 670 C C . SER A 1 93 ? -7.743 -13.759 1.080 1.00 94.19 93 SER A C 1
ATOM 672 O O . SER A 1 93 ? -6.704 -13.299 1.556 1.00 94.19 93 SER A O 1
ATOM 674 N N . GLU A 1 94 ? -8.946 -13.442 1.544 1.00 92.00 94 GLU A N 1
ATOM 675 C CA . GLU A 1 94 ? -9.149 -12.585 2.711 1.00 92.00 94 GLU A CA 1
ATOM 676 C C . GLU A 1 94 ? -10.170 -13.224 3.649 1.00 92.00 94 GLU A C 1
ATOM 678 O O . GLU A 1 94 ? -11.212 -13.719 3.226 1.00 92.00 94 GLU A O 1
ATOM 683 N N . LEU A 1 95 ? -9.853 -13.230 4.938 1.00 94.06 95 LEU A N 1
ATOM 684 C CA . LEU A 1 95 ? -10.680 -13.761 6.007 1.00 94.06 95 LEU A CA 1
ATOM 685 C C . LEU A 1 95 ? -10.813 -12.699 7.092 1.00 94.06 95 LEU A C 1
ATOM 687 O O . LEU A 1 95 ? -9.826 -12.092 7.509 1.00 94.06 95 LEU A O 1
ATOM 691 N N . PHE A 1 96 ? -12.026 -12.518 7.588 1.00 94.62 96 PHE A N 1
ATOM 692 C CA . PHE A 1 96 ? -12.327 -11.679 8.735 1.00 94.62 96 PHE A CA 1
ATOM 693 C C . PHE A 1 96 ? -13.351 -12.375 9.619 1.00 94.62 96 PHE A C 1
ATOM 695 O O . PHE A 1 96 ? -14.342 -12.899 9.116 1.00 94.62 96 PHE A O 1
ATOM 702 N N . ALA A 1 97 ? -13.145 -12.337 10.930 1.00 95.94 97 ALA A N 1
ATOM 703 C CA . ALA A 1 97 ? -14.117 -12.813 11.899 1.00 95.94 97 ALA A CA 1
ATOM 704 C C . ALA A 1 97 ? -14.191 -11.861 13.090 1.00 95.94 97 ALA A C 1
ATOM 706 O O . ALA A 1 97 ? -13.176 -11.316 13.526 1.00 95.94 97 ALA A O 1
ATOM 707 N N . MET A 1 98 ? -15.387 -11.698 13.647 1.00 95.94 98 MET A N 1
ATOM 708 C CA . MET A 1 98 ? -15.595 -10.984 14.900 1.00 95.94 98 MET A CA 1
ATOM 709 C C . MET A 1 98 ? -16.706 -11.612 15.728 1.00 95.94 98 MET A C 1
ATOM 711 O O . MET A 1 98 ? -17.673 -12.154 15.188 1.00 95.94 98 MET A O 1
ATOM 715 N N . VAL A 1 99 ? -16.588 -11.456 17.039 1.00 97.56 99 VAL A N 1
ATOM 716 C CA . VAL A 1 99 ? -17.621 -11.784 18.016 1.00 97.56 99 VAL A CA 1
ATOM 717 C C . VAL A 1 99 ? -17.711 -10.656 19.032 1.00 97.56 99 VAL A C 1
ATOM 719 O O . VAL A 1 99 ? -16.702 -10.049 19.395 1.00 97.56 99 VAL A O 1
ATOM 722 N N . SER A 1 100 ? -18.923 -10.353 19.473 1.00 98.06 100 SER A N 1
ATOM 723 C CA . SER A 1 100 ? -19.180 -9.388 20.525 1.00 98.06 100 SER A CA 1
ATOM 724 C C . SER A 1 100 ? -20.366 -9.823 21.364 1.00 98.06 100 SER A C 1
ATOM 726 O O . SER A 1 100 ? -21.318 -10.384 20.831 1.00 98.06 100 SER A O 1
ATOM 728 N N . ASP A 1 101 ? -20.304 -9.566 22.661 1.00 98.38 101 ASP A N 1
ATOM 729 C CA . ASP A 1 101 ? -21.398 -9.860 23.574 1.00 98.38 101 ASP A CA 1
ATOM 730 C C . ASP A 1 101 ? -21.452 -8.822 24.696 1.00 98.38 101 ASP A C 1
ATOM 732 O O . ASP A 1 101 ? -20.450 -8.159 25.005 1.00 98.38 101 ASP A O 1
ATOM 736 N N . THR A 1 102 ? -22.630 -8.686 25.296 1.00 98.38 102 THR A N 1
ATOM 737 C CA . THR A 1 102 ? -22.854 -7.874 26.487 1.00 98.38 102 THR A CA 1
ATOM 738 C C . THR A 1 102 ? -23.305 -8.745 27.652 1.00 98.38 102 THR A C 1
ATOM 740 O O . THR A 1 102 ? -24.146 -9.628 27.539 1.00 98.38 102 THR A O 1
ATOM 743 N N . PHE A 1 103 ? -22.729 -8.470 28.813 1.00 97.50 103 PHE A N 1
ATOM 744 C CA . PHE A 1 103 ? -22.874 -9.209 30.054 1.00 97.50 103 PHE A CA 1
ATOM 745 C C . PHE A 1 103 ? -23.322 -8.273 31.177 1.00 97.50 103 PHE A C 1
ATOM 747 O O . PHE A 1 103 ? -23.412 -7.051 31.012 1.00 97.50 103 PHE A O 1
ATOM 754 N N . ALA A 1 104 ? -23.561 -8.861 32.353 1.00 96.69 104 ALA A N 1
ATOM 755 C CA . ALA A 1 104 ? -23.913 -8.134 33.570 1.00 96.69 104 ALA A CA 1
ATOM 756 C C . ALA A 1 104 ? -25.094 -7.170 33.342 1.00 96.69 104 ALA A C 1
ATOM 758 O O . ALA A 1 104 ? -24.990 -5.974 33.610 1.00 96.69 104 ALA A O 1
ATOM 759 N N . ASN A 1 105 ? -26.206 -7.691 32.811 1.00 95.00 105 ASN A N 1
ATOM 760 C CA . ASN A 1 105 ? -27.398 -6.914 32.443 1.00 95.00 105 ASN A CA 1
ATOM 761 C C . ASN A 1 105 ? -27.099 -5.780 31.443 1.00 95.00 105 ASN A C 1
ATOM 763 O O . ASN A 1 105 ? -27.529 -4.644 31.633 1.00 95.00 105 ASN A O 1
ATOM 767 N N . ASP A 1 106 ? -26.333 -6.083 30.393 1.00 96.00 106 ASP A N 1
ATOM 768 C CA . ASP A 1 106 ? -25.896 -5.127 29.370 1.00 96.00 106 ASP A CA 1
ATOM 769 C C . ASP A 1 106 ? -25.143 -3.911 29.925 1.00 96.00 106 ASP A C 1
ATOM 771 O O . ASP A 1 106 ? -25.316 -2.788 29.442 1.00 96.00 106 ASP A O 1
ATOM 775 N N . THR A 1 107 ? -24.309 -4.121 30.944 1.00 97.69 107 THR A N 1
ATOM 776 C CA . THR A 1 107 ? -23.432 -3.070 31.487 1.00 97.69 107 THR A CA 1
ATOM 777 C C . THR A 1 107 ? -21.968 -3.303 31.156 1.00 97.69 107 THR A C 1
ATOM 779 O O . THR A 1 107 ? -21.206 -2.345 31.097 1.00 97.69 107 THR A O 1
ATOM 782 N N . LEU A 1 108 ? -21.557 -4.535 30.864 1.00 98.50 108 LEU A N 1
ATOM 783 C CA . LEU A 1 108 ? -20.210 -4.860 30.398 1.00 98.50 108 LEU A CA 1
ATOM 784 C C . LEU A 1 108 ? -20.299 -5.422 28.984 1.00 98.50 108 LEU A C 1
ATOM 786 O O . LEU A 1 108 ? -21.120 -6.287 28.734 1.00 98.50 108 LEU A O 1
ATOM 790 N N . GLY A 1 109 ? -19.462 -4.966 28.065 1.00 98.50 109 GLY A N 1
ATOM 791 C CA . GLY A 1 109 ? -19.417 -5.458 26.697 1.00 98.50 109 GLY A CA 1
ATOM 792 C C . GLY A 1 109 ? -17.999 -5.818 26.287 1.00 98.50 109 GLY A C 1
ATOM 793 O O . GLY A 1 109 ? -17.053 -5.108 26.630 1.00 98.50 109 GLY A O 1
ATOM 794 N N . VAL A 1 110 ? -17.857 -6.907 25.540 1.00 98.56 110 VAL A N 1
ATOM 795 C CA . VAL A 1 110 ? -16.578 -7.359 24.985 1.00 98.56 110 VAL A CA 1
ATOM 796 C C . VAL A 1 110 ? -16.734 -7.566 23.484 1.00 98.56 110 VAL A C 1
ATOM 798 O O . VAL A 1 110 ? -17.772 -8.035 23.017 1.00 98.56 110 VAL A O 1
ATOM 801 N N . LEU A 1 111 ? -15.713 -7.198 22.715 1.00 98.06 111 LEU A N 1
ATOM 802 C CA . LEU A 1 111 ? -15.616 -7.459 21.282 1.00 98.06 111 LEU A CA 1
ATOM 803 C C . LEU A 1 111 ? -14.201 -7.917 20.957 1.00 98.06 111 LEU A C 1
ATOM 805 O O . LEU A 1 111 ? -13.234 -7.287 21.376 1.00 98.06 111 LEU A O 1
ATOM 809 N N . VAL A 1 112 ? -14.087 -8.985 20.173 1.00 97.75 112 VAL A N 1
ATOM 810 C CA . VAL A 1 112 ? -12.816 -9.450 19.615 1.00 97.75 112 VAL A CA 1
ATOM 811 C C . VAL A 1 112 ? -12.985 -9.660 18.119 1.00 97.75 112 VAL A C 1
ATOM 813 O O . VAL A 1 112 ? -14.009 -10.168 17.660 1.00 97.75 112 VAL A O 1
ATOM 816 N N . SER A 1 113 ? -11.978 -9.267 17.348 1.00 95.56 113 SER A N 1
ATOM 817 C CA . SER A 1 113 ? -11.923 -9.508 15.911 1.00 95.56 113 SER A CA 1
ATOM 818 C C . SER A 1 113 ? -10.536 -9.937 15.465 1.00 95.56 113 SER A C 1
ATOM 820 O O . SER A 1 113 ? -9.529 -9.599 16.091 1.00 95.56 113 SER A O 1
ATOM 822 N N . MET A 1 114 ? -10.502 -10.670 14.358 1.00 95.31 114 MET A N 1
ATOM 823 C CA . MET A 1 114 ? -9.284 -11.070 13.673 1.00 95.31 114 MET A CA 1
ATOM 824 C C . MET A 1 114 ? -9.465 -10.968 12.161 1.00 95.31 114 MET A C 1
ATOM 826 O O . MET A 1 114 ? -10.568 -11.109 11.628 1.00 95.31 114 MET A O 1
ATOM 830 N N . SER A 1 115 ? -8.359 -10.757 11.465 1.00 93.56 115 SER A N 1
ATOM 831 C CA . SER A 1 115 ? -8.300 -10.694 10.014 1.00 93.56 115 SER A CA 1
ATOM 832 C C . SER A 1 115 ? -7.009 -11.297 9.493 1.00 93.56 115 SER A C 1
ATOM 834 O O . SER A 1 115 ? -5.965 -11.222 10.145 1.00 93.56 115 SER A O 1
ATOM 836 N N . LYS A 1 116 ? -7.091 -11.879 8.303 1.00 93.75 116 LYS A N 1
ATOM 837 C CA . LYS A 1 116 ? -5.951 -12.388 7.555 1.00 93.75 116 LYS A CA 1
ATOM 838 C C . LYS A 1 116 ? -6.187 -12.147 6.074 1.00 93.75 116 LYS A C 1
ATOM 840 O O . LYS A 1 116 ? -7.243 -12.511 5.570 1.00 93.75 116 LYS A O 1
ATOM 845 N N . SER A 1 117 ? -5.215 -11.591 5.368 1.00 90.62 117 SER A N 1
ATOM 846 C CA . SER A 1 117 ? -5.255 -11.498 3.912 1.00 90.62 117 SER A CA 1
ATOM 847 C C . SER A 1 117 ? -3.943 -11.947 3.288 1.00 90.62 117 SER A C 1
ATOM 849 O O . SER A 1 117 ? -2.869 -11.828 3.880 1.00 90.62 117 SER A O 1
ATOM 851 N N . LYS A 1 118 ? -4.056 -12.502 2.085 1.00 92.69 118 LYS A N 1
ATOM 852 C CA . LYS A 1 118 ? -2.949 -12.786 1.184 1.00 92.69 118 LYS A CA 1
ATOM 853 C C . LYS A 1 118 ? -3.323 -12.280 -0.204 1.00 92.69 118 LYS A C 1
ATOM 855 O O . LYS A 1 118 ? -4.383 -12.642 -0.714 1.00 92.69 118 LYS A O 1
ATOM 860 N N . ARG A 1 119 ? -2.458 -11.470 -0.803 1.00 88.44 119 ARG A N 1
ATOM 861 C CA . ARG A 1 119 ? -2.613 -10.924 -2.155 1.00 88.44 119 ARG A CA 1
ATOM 862 C C . ARG A 1 119 ? -1.323 -11.147 -2.930 1.00 88.44 119 ARG A C 1
ATOM 864 O O . ARG A 1 119 ? -0.240 -11.028 -2.368 1.00 88.44 119 ARG A O 1
ATOM 871 N N . ASN A 1 120 ? -1.451 -11.454 -4.212 1.00 89.81 120 ASN A N 1
ATOM 872 C CA . ASN A 1 120 ? -0.328 -11.487 -5.134 1.00 89.81 120 ASN A CA 1
ATOM 873 C C . ASN A 1 120 ? -0.589 -10.414 -6.178 1.00 89.81 120 ASN A C 1
ATOM 875 O O . ASN A 1 120 ? -1.557 -10.503 -6.920 1.00 89.81 120 ASN A O 1
ATOM 879 N N . ILE A 1 121 ? 0.247 -9.390 -6.203 1.00 86.88 121 ILE A N 1
ATOM 880 C CA . ILE A 1 121 ? 0.092 -8.254 -7.101 1.00 86.88 121 ILE A CA 1
ATOM 881 C C . ILE A 1 121 ? 1.209 -8.351 -8.130 1.00 86.88 121 ILE A C 1
ATOM 883 O O . ILE A 1 121 ? 2.349 -8.649 -7.785 1.00 86.88 121 ILE A O 1
ATOM 887 N N . SER A 1 122 ? 0.876 -8.120 -9.394 1.00 89.12 122 SER A N 1
ATOM 888 C CA . SER A 1 122 ? 1.873 -7.901 -10.432 1.00 89.12 122 SER A CA 1
ATOM 889 C C . SER A 1 122 ? 1.550 -6.609 -11.161 1.00 89.12 122 SER A C 1
ATOM 891 O O . SER A 1 122 ? 0.385 -6.319 -11.433 1.00 89.12 122 SER A O 1
ATOM 893 N N . GLU A 1 123 ? 2.586 -5.831 -11.433 1.00 86.69 123 GLU A N 1
ATOM 894 C CA . GLU A 1 123 ? 2.522 -4.612 -12.220 1.00 86.69 123 GLU A CA 1
ATOM 895 C C . GLU A 1 123 ? 3.529 -4.738 -13.356 1.00 86.69 123 GLU A C 1
ATOM 897 O O . GLU A 1 123 ? 4.709 -4.982 -13.126 1.00 86.69 123 GLU A O 1
ATOM 902 N N . GLN A 1 124 ? 3.060 -4.572 -14.585 1.00 87.12 124 GLN A N 1
ATOM 903 C CA . GLN A 1 124 ? 3.910 -4.467 -15.763 1.00 87.12 124 GLN A CA 1
ATOM 904 C C . GLN A 1 124 ? 3.711 -3.076 -16.342 1.00 87.12 124 GLN A C 1
ATOM 906 O O . GLN A 1 124 ? 2.584 -2.575 -16.368 1.00 87.12 124 GLN A O 1
ATOM 911 N N . GLY A 1 125 ? 4.792 -2.427 -16.763 1.00 87.62 125 GLY A N 1
ATOM 912 C CA . GLY A 1 125 ? 4.697 -1.019 -17.113 1.00 87.62 125 GLY A CA 1
ATOM 913 C C . GLY A 1 125 ? 5.911 -0.427 -17.800 1.00 87.62 125 GLY A C 1
ATOM 914 O O . GLY A 1 125 ? 6.999 -1.006 -17.840 1.00 87.62 125 GLY A O 1
ATOM 915 N N . LEU A 1 126 ? 5.691 0.780 -18.319 1.00 85.56 126 LEU A N 1
ATOM 916 C CA . LEU A 1 126 ? 6.740 1.687 -18.753 1.00 85.56 126 LEU A CA 1
ATOM 917 C C . LEU A 1 126 ? 6.895 2.793 -17.712 1.00 85.56 126 LEU A C 1
ATOM 919 O O . LEU A 1 126 ? 5.937 3.505 -17.416 1.00 85.56 126 LEU A O 1
ATOM 923 N N . THR A 1 127 ? 8.109 2.968 -17.210 1.00 83.25 127 THR A N 1
ATOM 924 C CA . THR A 1 127 ? 8.433 3.951 -16.181 1.00 83.25 127 THR A CA 1
ATOM 925 C C . THR A 1 127 ? 9.674 4.761 -16.526 1.00 83.25 127 THR A C 1
ATOM 927 O O . THR A 1 127 ? 10.342 4.523 -17.534 1.00 83.25 127 THR A O 1
ATOM 930 N N . THR A 1 128 ? 9.952 5.786 -15.728 1.00 81.50 128 THR A N 1
ATOM 931 C CA . THR A 1 128 ? 11.124 6.650 -15.866 1.00 81.50 128 THR A CA 1
ATOM 932 C C . THR A 1 128 ? 11.443 7.309 -14.537 1.00 81.50 128 THR A C 1
ATOM 934 O O . THR A 1 128 ? 10.565 7.865 -13.882 1.00 81.50 128 THR A O 1
ATOM 937 N N . PHE A 1 129 ? 12.723 7.325 -14.169 1.00 73.31 129 PHE A N 1
ATOM 938 C CA . PHE A 1 129 ? 13.169 8.073 -12.995 1.00 73.31 129 PHE A CA 1
ATOM 939 C C . PHE A 1 129 ? 13.281 9.576 -13.280 1.00 73.31 129 PHE A C 1
ATOM 941 O O . PHE A 1 129 ? 13.020 10.412 -12.419 1.00 73.31 129 PHE A O 1
ATOM 948 N N . SER A 1 130 ? 13.682 9.936 -14.500 1.00 78.19 130 SER A N 1
ATOM 949 C CA . SER A 1 130 ? 13.946 11.327 -14.890 1.00 78.19 130 SER A CA 1
ATOM 950 C C . SER A 1 130 ? 12.743 12.033 -15.518 1.00 78.19 130 SER A C 1
ATOM 952 O O . SER A 1 130 ? 12.816 13.227 -15.800 1.00 78.19 130 SER A O 1
ATOM 954 N N . GLY A 1 131 ? 11.643 11.317 -15.757 1.00 82.38 131 GLY A N 1
ATOM 955 C CA . GLY A 1 131 ? 10.477 11.865 -16.440 1.00 82.38 131 GLY A CA 1
ATOM 956 C C . GLY A 1 131 ? 10.741 12.180 -17.915 1.00 82.38 131 GLY A C 1
ATOM 957 O O . GLY A 1 131 ? 11.573 11.552 -18.581 1.00 82.38 131 GLY A O 1
ATOM 958 N N . TYR A 1 132 ? 9.989 13.160 -18.415 1.00 87.88 132 TYR A N 1
ATOM 959 C CA . TYR A 1 132 ? 10.198 13.777 -19.719 1.00 87.88 132 TYR A CA 1
ATOM 960 C C . TYR A 1 132 ? 11.207 14.917 -19.605 1.00 87.88 132 TYR A C 1
ATOM 962 O O . TYR A 1 132 ? 11.088 15.787 -18.745 1.00 87.88 132 TYR A O 1
ATOM 970 N N . THR A 1 133 ? 12.165 14.954 -20.522 1.00 90.88 133 THR A N 1
ATOM 971 C CA . THR A 1 133 ? 13.184 16.000 -20.603 1.00 90.88 133 THR A CA 1
ATOM 972 C C . THR A 1 133 ? 13.197 16.630 -21.989 1.00 90.88 133 THR A C 1
ATOM 974 O O . THR A 1 133 ? 12.686 16.070 -22.962 1.00 90.88 133 THR A O 1
ATOM 977 N N . SER A 1 134 ? 13.754 17.838 -22.071 1.00 93.44 134 SER A N 1
ATOM 978 C CA . SER A 1 134 ? 13.964 18.523 -23.346 1.00 93.44 134 SER A CA 1
ATOM 979 C C . SER A 1 134 ? 15.303 18.119 -23.957 1.00 93.44 134 SER A C 1
ATOM 981 O O . SER A 1 134 ? 16.310 18.061 -23.257 1.00 93.44 134 SER A O 1
ATOM 983 N N . PHE A 1 135 ? 15.335 17.904 -25.269 1.00 92.88 135 PHE A N 1
ATOM 984 C CA . PHE A 1 135 ? 16.556 17.608 -26.020 1.00 92.88 135 PHE A CA 1
ATOM 985 C C . PHE A 1 135 ? 16.509 18.235 -27.419 1.00 92.88 135 PHE A C 1
ATOM 987 O O . PHE A 1 135 ? 15.461 18.685 -27.886 1.00 92.88 135 PHE A O 1
ATOM 994 N N . LYS A 1 136 ? 17.658 18.315 -28.096 1.00 94.00 136 LYS A N 1
ATOM 995 C CA . LYS A 1 136 ? 17.756 18.857 -29.458 1.00 94.00 136 LYS A CA 1
ATOM 996 C C . LYS A 1 136 ? 17.788 17.730 -30.483 1.00 94.00 136 LYS A C 1
ATOM 998 O O . LYS A 1 136 ? 18.592 16.814 -30.362 1.00 94.00 136 LYS A O 1
ATOM 1003 N N . TYR A 1 137 ? 16.963 17.842 -31.522 1.00 94.69 137 TYR A N 1
ATOM 1004 C CA . TYR A 1 137 ? 16.994 16.955 -32.685 1.00 94.69 137 TYR A CA 1
ATOM 1005 C C . TYR A 1 137 ? 16.688 17.751 -33.955 1.00 94.69 137 TYR A C 1
ATOM 1007 O O . TYR A 1 137 ? 15.681 18.460 -34.017 1.00 94.69 137 TYR A O 1
ATOM 1015 N N . GLY A 1 138 ? 17.577 17.680 -34.952 1.00 91.94 138 GLY A N 1
ATOM 1016 C CA . GLY A 1 138 ? 17.449 18.464 -36.188 1.00 91.94 138 GLY A CA 1
ATOM 1017 C C . GLY A 1 138 ? 17.356 19.980 -35.948 1.00 91.94 138 GLY A C 1
ATOM 1018 O O . GLY A 1 138 ? 16.595 20.662 -36.622 1.00 91.94 138 GLY A O 1
ATOM 1019 N N . GLY A 1 139 ? 18.046 20.502 -34.925 1.00 93.06 139 GLY A N 1
ATOM 1020 C CA . GLY A 1 139 ? 18.013 21.923 -34.532 1.00 93.06 139 GLY A CA 1
ATOM 1021 C C . GLY A 1 139 ? 16.789 22.358 -33.706 1.00 93.06 139 GLY A C 1
ATOM 1022 O O . GLY A 1 139 ? 16.821 23.409 -33.061 1.00 93.06 139 GLY A O 1
ATOM 1023 N N . ILE A 1 140 ? 15.740 21.538 -33.634 1.00 94.38 140 ILE A N 1
ATOM 1024 C CA . ILE A 1 140 ? 14.491 21.843 -32.922 1.00 94.38 140 ILE A CA 1
ATOM 1025 C C . ILE A 1 140 ? 14.560 21.306 -31.486 1.00 94.38 140 ILE A C 1
ATOM 1027 O O . ILE A 1 140 ? 15.121 20.237 -31.239 1.00 94.38 140 ILE A O 1
ATOM 1031 N N . THR A 1 141 ? 14.000 22.050 -30.525 1.00 95.81 141 THR A N 1
ATOM 1032 C CA . THR A 1 141 ? 13.784 21.540 -29.159 1.00 95.81 141 THR A CA 1
ATOM 1033 C C . THR A 1 141 ? 12.603 20.574 -29.163 1.00 95.81 141 THR A C 1
ATOM 1035 O O . THR A 1 141 ? 11.502 20.944 -29.562 1.00 95.81 141 THR A O 1
ATOM 1038 N N . ARG A 1 142 ? 12.842 19.345 -28.718 1.00 95.44 142 ARG A N 1
ATOM 1039 C CA . ARG A 1 142 ? 11.859 18.268 -28.589 1.00 95.44 142 ARG A CA 1
ATOM 1040 C C . ARG A 1 142 ? 11.774 17.829 -27.132 1.00 95.44 142 ARG A C 1
ATOM 1042 O O . ARG A 1 142 ? 12.658 18.149 -26.336 1.00 95.44 142 ARG A O 1
ATOM 1049 N N . THR A 1 143 ? 10.735 17.080 -26.797 1.00 95.00 143 THR A N 1
ATOM 1050 C CA . THR A 1 143 ? 10.521 16.535 -25.453 1.00 95.00 143 THR A CA 1
ATOM 1051 C C . THR A 1 143 ? 10.397 15.017 -25.534 1.00 95.00 143 THR A C 1
ATOM 1053 O O . THR A 1 143 ? 9.836 14.487 -26.485 1.00 95.00 143 THR A O 1
ATOM 1056 N N . GLY A 1 144 ? 10.939 14.281 -24.572 1.00 92.12 144 GLY A N 1
ATOM 1057 C CA . GLY A 1 144 ? 10.860 12.819 -24.567 1.00 92.12 144 GLY A CA 1
ATOM 1058 C C . GLY A 1 144 ? 11.385 12.232 -23.269 1.00 92.12 144 GLY A C 1
ATOM 1059 O O . GLY A 1 144 ? 12.005 12.934 -22.471 1.00 92.12 144 GLY A O 1
ATOM 1060 N N . HIS A 1 145 ? 11.148 10.943 -23.052 1.00 88.81 145 HIS A N 1
ATOM 1061 C CA . HIS A 1 145 ? 11.758 10.224 -21.937 1.00 88.81 145 HIS A CA 1
ATOM 1062 C C . HIS A 1 145 ? 13.291 10.288 -22.042 1.00 88.81 145 HIS A C 1
ATOM 1064 O O . HIS A 1 145 ? 13.830 10.212 -23.140 1.00 88.81 145 HIS A O 1
ATOM 1070 N N . SER A 1 146 ? 14.014 10.427 -20.930 1.00 86.88 146 SER A N 1
ATOM 1071 C CA . SER A 1 146 ? 15.491 10.316 -20.908 1.00 86.88 146 SER A CA 1
ATOM 1072 C C . SER A 1 146 ? 16.007 9.041 -20.251 1.00 86.88 146 SER A C 1
ATOM 1074 O O . SER A 1 146 ? 17.206 8.779 -20.289 1.00 86.88 146 SER A O 1
ATOM 1076 N N . ASP A 1 147 ? 15.112 8.262 -19.654 1.00 87.50 147 ASP A N 1
ATOM 1077 C CA . ASP A 1 147 ? 15.408 7.016 -18.954 1.00 87.50 147 ASP A CA 1
ATOM 1078 C C . ASP A 1 147 ? 14.170 6.125 -19.022 1.00 87.50 147 ASP A C 1
ATOM 1080 O O . ASP A 1 147 ? 13.308 6.156 -18.151 1.00 87.50 147 ASP A O 1
ATOM 1084 N N . VAL A 1 148 ? 14.025 5.419 -20.134 1.00 89.19 148 VAL A N 1
ATOM 1085 C CA . VAL A 1 148 ? 12.904 4.512 -20.346 1.00 89.19 148 VAL A CA 1
ATOM 1086 C C . VAL A 1 148 ? 13.193 3.227 -19.603 1.00 89.19 148 VAL A C 1
ATOM 1088 O O . VAL A 1 148 ? 14.238 2.616 -19.824 1.00 89.19 148 VAL A O 1
ATOM 1091 N N . ARG A 1 149 ? 12.254 2.807 -18.762 1.00 88.88 149 ARG A N 1
ATOM 1092 C CA . ARG A 1 149 ? 12.343 1.577 -17.986 1.00 88.88 149 ARG A CA 1
ATOM 1093 C C . ARG A 1 149 ? 11.139 0.702 -18.281 1.00 88.88 149 ARG A C 1
ATOM 1095 O O . ARG A 1 149 ? 10.022 1.034 -17.901 1.00 88.88 149 ARG A O 1
ATOM 1102 N N . THR A 1 150 ? 11.354 -0.403 -18.975 1.00 88.44 150 THR A N 1
ATOM 1103 C CA . THR A 1 150 ? 10.323 -1.435 -19.121 1.00 88.44 150 THR A CA 1
ATOM 1104 C C . THR A 1 150 ? 10.436 -2.358 -17.931 1.00 88.44 150 THR A C 1
ATOM 1106 O O . THR A 1 150 ? 11.517 -2.915 -17.716 1.00 88.44 150 THR A O 1
ATOM 1109 N N . GLN A 1 151 ? 9.369 -2.513 -17.162 1.00 88.25 151 GLN A N 1
ATOM 1110 C CA . GLN A 1 151 ? 9.459 -3.192 -15.885 1.00 88.25 151 GLN A CA 1
ATOM 1111 C C . GLN A 1 151 ? 8.352 -4.197 -15.628 1.00 88.25 151 GLN A C 1
ATOM 1113 O O . GLN A 1 151 ? 7.247 -4.096 -16.163 1.00 88.25 151 GLN A O 1
ATOM 1118 N N . GLU A 1 152 ? 8.675 -5.106 -14.722 1.00 89.62 152 GLU A N 1
ATOM 1119 C CA . GLU A 1 152 ? 7.757 -5.999 -14.049 1.00 89.62 152 GLU A CA 1
ATOM 1120 C C . GLU A 1 152 ? 8.049 -5.969 -12.549 1.00 89.62 152 GLU A C 1
ATOM 1122 O O . GLU A 1 152 ? 9.192 -6.128 -12.115 1.00 89.62 152 GLU A O 1
ATOM 1127 N N . ILE A 1 153 ? 7.002 -5.764 -11.762 1.00 89.62 153 ILE A N 1
ATOM 1128 C CA . ILE A 1 153 ? 7.006 -5.886 -10.312 1.00 89.62 153 ILE A CA 1
ATOM 1129 C C . ILE A 1 153 ? 6.081 -7.039 -9.951 1.00 89.62 153 ILE A C 1
ATOM 1131 O O . ILE A 1 153 ? 4.967 -7.140 -10.465 1.00 89.62 153 ILE A O 1
ATOM 1135 N N . MET A 1 154 ? 6.525 -7.885 -9.035 1.00 91.69 154 MET A N 1
ATOM 1136 C CA . MET A 1 154 ? 5.730 -8.924 -8.399 1.00 91.69 154 MET A CA 1
ATOM 1137 C C . MET A 1 154 ? 5.813 -8.734 -6.891 1.00 91.69 154 MET A C 1
ATOM 1139 O O . MET A 1 154 ? 6.890 -8.498 -6.363 1.00 91.69 154 MET A O 1
ATOM 1143 N N . ASP A 1 155 ? 4.682 -8.808 -6.201 1.00 88.50 155 ASP A N 1
ATOM 1144 C CA . ASP A 1 155 ? 4.576 -8.463 -4.784 1.00 88.50 155 ASP A CA 1
ATOM 1145 C C . ASP A 1 155 ? 3.627 -9.460 -4.083 1.00 88.50 155 ASP A C 1
ATOM 1147 O O . ASP A 1 155 ? 2.431 -9.521 -4.392 1.00 88.50 155 ASP A O 1
ATOM 1151 N N . ASP A 1 156 ? 4.155 -10.311 -3.195 1.00 91.81 156 ASP A N 1
ATOM 1152 C CA . ASP A 1 156 ? 3.371 -11.223 -2.342 1.00 91.81 156 ASP A CA 1
ATOM 1153 C C . ASP A 1 156 ? 3.159 -10.556 -0.986 1.00 91.81 156 ASP A C 1
ATOM 1155 O O . ASP A 1 156 ? 4.076 -10.469 -0.174 1.00 91.81 156 ASP A O 1
ATOM 1159 N N . ARG A 1 157 ? 1.929 -10.099 -0.740 1.00 88.19 157 ARG A N 1
ATOM 1160 C CA . ARG A 1 157 ? 1.563 -9.404 0.494 1.00 88.19 157 ARG A CA 1
ATOM 1161 C C . ARG A 1 157 ? 0.740 -10.283 1.396 1.00 88.19 157 ARG A C 1
ATOM 1163 O O . ARG A 1 157 ? -0.263 -10.873 0.980 1.00 88.19 157 ARG A O 1
ATOM 1170 N N . ARG A 1 158 ? 1.120 -10.310 2.665 1.00 90.94 158 ARG A N 1
ATOM 1171 C CA . ARG A 1 158 ? 0.437 -11.038 3.729 1.00 90.94 158 ARG A CA 1
ATOM 1172 C C . ARG A 1 158 ? 0.166 -10.083 4.860 1.00 90.94 158 ARG A C 1
ATOM 1174 O O . ARG A 1 158 ? 1.051 -9.377 5.324 1.00 90.94 158 ARG A O 1
ATOM 1181 N N . LYS A 1 159 ? -1.063 -10.108 5.347 1.00 88.69 159 LYS A N 1
ATOM 1182 C CA . LYS A 1 159 ? -1.460 -9.266 6.459 1.00 88.69 159 LYS A CA 1
ATOM 1183 C C . LYS A 1 159 ? -2.236 -10.066 7.480 1.00 88.69 159 LYS A C 1
ATOM 1185 O O . LYS A 1 159 ? -3.092 -10.879 7.132 1.00 88.69 159 LYS A O 1
ATOM 1190 N N . VAL A 1 160 ? -1.953 -9.804 8.746 1.00 92.31 160 VAL A N 1
ATOM 1191 C CA . VAL A 1 160 ? -2.729 -10.286 9.884 1.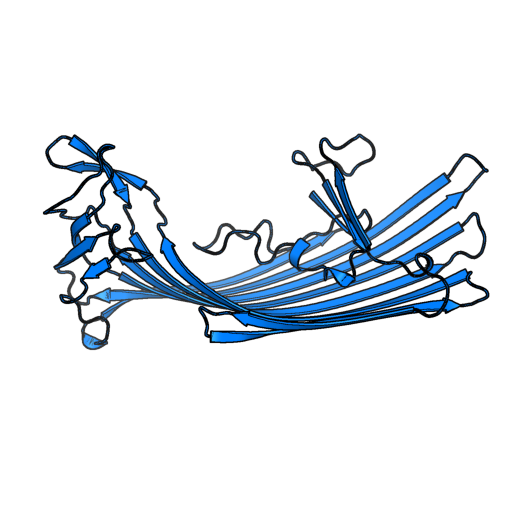00 92.31 160 VAL A CA 1
ATOM 1192 C C . VAL A 1 160 ? -3.044 -9.113 10.792 1.00 92.31 160 VAL A C 1
ATOM 1194 O O . VAL A 1 160 ? -2.237 -8.204 10.957 1.00 92.31 160 VAL A O 1
ATOM 1197 N N . GLY A 1 161 ? -4.223 -9.116 11.388 1.00 91.31 161 GLY A N 1
ATOM 1198 C CA . GLY A 1 161 ? -4.594 -8.064 12.323 1.00 91.31 161 GLY A CA 1
ATOM 1199 C C . GLY A 1 161 ? -5.707 -8.503 13.243 1.00 91.31 161 GLY A C 1
ATOM 1200 O O . GLY A 1 161 ? -6.435 -9.448 12.938 1.00 91.31 161 GLY A O 1
ATOM 1201 N N . GLY A 1 162 ? -5.846 -7.810 14.361 1.00 92.75 162 GLY A N 1
ATOM 1202 C CA . GLY A 1 162 ? -6.879 -8.089 15.338 1.00 92.75 162 GLY A CA 1
ATOM 1203 C C . GLY A 1 162 ? -7.162 -6.897 16.232 1.00 92.75 162 GLY A C 1
ATOM 1204 O O . GLY A 1 162 ? -6.344 -5.989 16.387 1.00 92.75 162 GLY A O 1
ATOM 1205 N N . THR A 1 163 ? -8.349 -6.908 16.820 1.00 94.19 163 THR A N 1
ATOM 1206 C CA . THR A 1 163 ? -8.790 -5.865 17.744 1.00 94.19 163 THR A CA 1
ATOM 1207 C C . THR A 1 163 ? -9.519 -6.498 18.908 1.00 94.19 163 THR A C 1
ATOM 1209 O O . THR A 1 163 ? -10.325 -7.405 18.704 1.00 94.19 163 THR A O 1
ATOM 1212 N N . ALA A 1 164 ? -9.265 -5.992 20.109 1.00 96.56 164 ALA A N 1
ATOM 1213 C CA . ALA A 1 164 ? -10.010 -6.325 21.310 1.00 96.56 164 ALA A CA 1
ATOM 1214 C C . ALA A 1 164 ? -10.547 -5.039 21.940 1.00 96.56 164 ALA A C 1
ATOM 1216 O O . ALA A 1 164 ? -9.823 -4.052 22.048 1.00 96.56 164 ALA A O 1
ATOM 1217 N N . VAL A 1 165 ? -11.813 -5.053 22.346 1.00 98.06 165 VAL A N 1
ATOM 1218 C CA . VAL A 1 165 ? -12.479 -3.929 23.006 1.00 98.06 165 VAL A CA 1
ATOM 1219 C C . VAL A 1 165 ? -13.207 -4.447 24.233 1.00 98.06 165 VAL A C 1
ATOM 1221 O O . VAL A 1 165 ? -13.988 -5.394 24.142 1.00 98.06 165 VAL A O 1
ATOM 1224 N N . VAL A 1 166 ? -12.992 -3.790 25.365 1.00 98.56 166 VAL A N 1
ATOM 1225 C CA . VAL A 1 166 ? -13.799 -3.945 26.574 1.00 98.56 166 VAL A CA 1
ATOM 1226 C C . VAL A 1 166 ? -14.455 -2.605 26.855 1.00 98.56 166 VAL A C 1
ATOM 1228 O O . VAL A 1 166 ? -13.784 -1.578 26.906 1.00 98.56 166 VAL A O 1
ATOM 1231 N N . GLN A 1 167 ? -15.770 -2.600 27.030 1.00 98.31 167 GLN A N 1
ATOM 1232 C CA . GLN A 1 167 ? -16.534 -1.394 27.314 1.00 98.31 1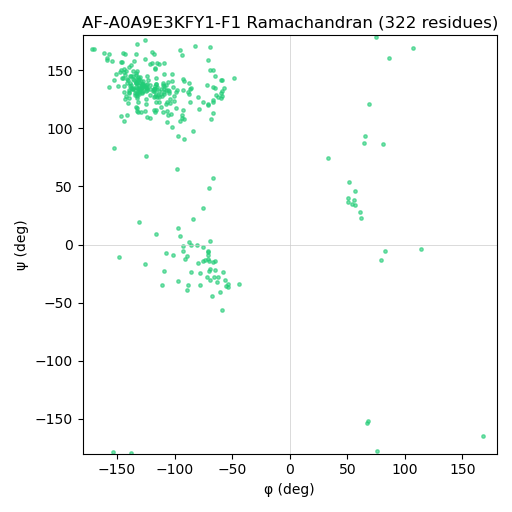67 GLN A CA 1
ATOM 1233 C C . GLN A 1 167 ? -17.416 -1.616 28.539 1.00 98.31 167 GLN A C 1
ATOM 1235 O O . GLN A 1 167 ? -18.123 -2.614 28.625 1.00 98.31 167 GLN A O 1
ATOM 1240 N N . TRP A 1 168 ? -17.393 -0.689 29.487 1.00 98.50 168 TRP A N 1
ATOM 1241 C CA . TRP A 1 168 ? -18.150 -0.761 30.727 1.00 98.50 168 TRP A CA 1
ATOM 1242 C C . TRP A 1 168 ? -19.018 0.485 30.904 1.00 98.50 168 TRP A C 1
ATOM 1244 O O . TRP A 1 168 ? -18.537 1.616 30.958 1.00 98.50 168 TRP A O 1
ATOM 1254 N N . ARG A 1 169 ? -20.323 0.245 30.997 1.00 97.94 169 ARG A N 1
ATOM 1255 C CA . ARG A 1 169 ? -21.396 1.214 31.200 1.00 97.94 169 ARG A CA 1
ATOM 1256 C C . ARG A 1 169 ? -22.210 0.805 32.429 1.00 97.94 169 ARG A C 1
ATOM 1258 O O . ARG A 1 169 ? -23.299 0.253 32.283 1.00 97.94 169 ARG A O 1
ATOM 1265 N N . PRO A 1 170 ? -21.700 1.040 33.651 1.00 96.31 170 PRO A N 1
ATOM 1266 C CA . PRO A 1 170 ? -22.394 0.632 34.875 1.00 96.31 170 PRO A CA 1
ATOM 1267 C C . PRO A 1 170 ? -23.725 1.363 35.084 1.00 96.31 170 PRO A C 1
ATOM 1269 O O . PRO A 1 170 ? -24.578 0.897 35.833 1.00 96.31 170 PRO A O 1
ATOM 1272 N N . ASN A 1 171 ? -23.899 2.529 34.458 1.00 95.56 171 ASN A N 1
ATOM 1273 C CA . ASN A 1 171 ? -25.125 3.318 34.475 1.00 95.56 171 ASN A CA 1
ATOM 1274 C C . ASN A 1 171 ? -25.216 4.187 33.206 1.00 95.56 171 ASN A C 1
ATOM 1276 O O . ASN A 1 171 ? -24.334 4.157 32.351 1.00 95.56 171 ASN A O 1
ATOM 1280 N N . SER A 1 172 ? -26.276 4.989 33.085 1.00 93.88 172 SER A N 1
ATOM 1281 C CA . SER A 1 172 ? -26.500 5.869 31.927 1.00 93.88 172 SER A CA 1
ATOM 1282 C C . SER A 1 172 ? -25.555 7.075 31.841 1.00 93.88 172 SER A C 1
ATOM 1284 O O . SER A 1 172 ? -25.523 7.747 30.811 1.00 93.88 172 SER A O 1
ATOM 1286 N N . ARG A 1 173 ? -24.799 7.376 32.906 1.00 96.62 173 ARG A N 1
ATOM 1287 C CA . ARG A 1 173 ? -23.918 8.549 32.984 1.00 96.62 173 ARG A CA 1
ATOM 1288 C C . ARG A 1 173 ? -22.469 8.230 32.648 1.00 96.62 173 ARG A C 1
ATOM 1290 O O . ARG A 1 173 ? -21.807 9.119 32.125 1.00 96.62 173 ARG A O 1
ATOM 1297 N N . LEU A 1 174 ? -21.986 7.023 32.945 1.00 97.25 174 LEU A N 1
ATOM 1298 C CA . LEU A 1 174 ? -20.585 6.622 32.788 1.00 97.25 174 LEU A CA 1
ATOM 1299 C C . LEU A 1 174 ? -20.403 5.625 31.637 1.00 97.25 174 LEU A C 1
ATOM 1301 O O . LEU A 1 174 ? -21.067 4.594 31.596 1.00 97.25 174 LEU A O 1
ATOM 1305 N N . ASP A 1 175 ? -19.453 5.915 30.750 1.00 97.94 175 ASP A N 1
ATOM 1306 C CA . ASP A 1 175 ? -19.006 5.029 29.673 1.00 97.94 175 ASP A CA 1
ATOM 1307 C C . ASP A 1 175 ? -17.477 4.975 29.669 1.00 97.94 175 ASP A C 1
ATOM 1309 O O . ASP A 1 175 ? -16.824 5.993 29.428 1.00 97.94 175 ASP A O 1
ATOM 1313 N N . LEU A 1 176 ? -16.919 3.806 29.968 1.00 98.19 176 LEU A N 1
ATOM 1314 C CA . LEU A 1 176 ? -15.487 3.532 29.957 1.00 98.19 176 LEU A CA 1
ATOM 1315 C C . LEU A 1 176 ? -15.183 2.490 28.886 1.00 98.19 176 LEU A C 1
ATOM 1317 O O . LEU A 1 176 ? -15.900 1.505 28.757 1.00 98.19 176 LEU A O 1
ATOM 1321 N N . MET A 1 177 ? -14.106 2.677 28.135 1.00 97.88 177 MET A N 1
ATOM 1322 C CA . MET A 1 177 ? -13.695 1.780 27.063 1.00 97.88 177 MET A CA 1
ATOM 1323 C C . MET A 1 177 ? -12.181 1.605 27.081 1.00 97.88 177 MET A C 1
ATOM 1325 O O . MET A 1 177 ? -11.446 2.586 27.145 1.00 97.88 177 MET A O 1
ATOM 1329 N N . ALA A 1 178 ? -11.735 0.360 26.983 1.00 98.12 178 ALA A N 1
ATOM 1330 C CA . ALA A 1 178 ? -10.360 -0.006 26.699 1.00 98.12 178 ALA A CA 1
ATOM 1331 C C . ALA A 1 178 ? -10.328 -0.728 25.352 1.00 98.12 178 ALA A C 1
ATOM 1333 O O . ALA A 1 178 ? -11.079 -1.687 25.159 1.00 98.12 178 ALA A O 1
ATOM 1334 N N . ASP A 1 179 ? -9.489 -0.282 24.423 1.00 96.00 179 ASP A N 1
ATOM 1335 C CA . ASP A 1 179 ? -9.330 -0.943 23.130 1.00 96.00 179 ASP A CA 1
ATOM 1336 C C . ASP A 1 179 ? -7.868 -1.124 22.734 1.00 96.00 179 ASP A C 1
ATOM 1338 O O . ASP A 1 179 ? -7.015 -0.294 23.042 1.00 96.00 179 ASP A O 1
ATOM 1342 N N . VAL A 1 180 ? -7.601 -2.229 22.042 1.00 94.38 180 VAL A N 1
ATOM 1343 C CA . VAL A 1 180 ? -6.293 -2.599 21.500 1.00 94.38 180 VAL A CA 1
ATOM 1344 C C . VAL A 1 180 ? -6.462 -2.997 20.041 1.00 94.38 180 VAL A C 1
ATOM 1346 O O . VAL A 1 180 ? -7.338 -3.794 19.711 1.00 94.38 180 VAL A O 1
ATOM 1349 N N . LEU A 1 181 ? -5.597 -2.473 19.182 1.00 91.50 181 LEU A N 1
ATOM 1350 C CA . LEU A 1 181 ? -5.433 -2.823 17.778 1.00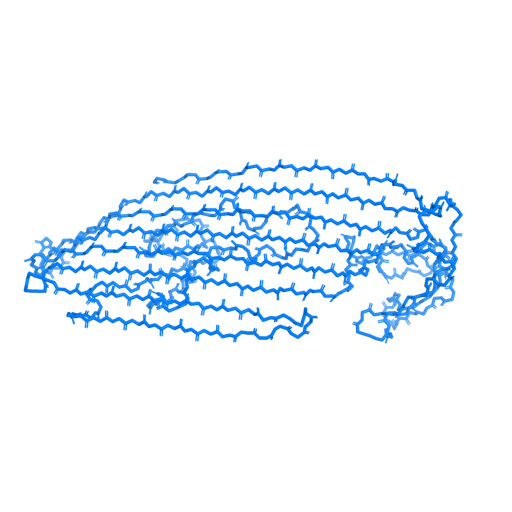 91.50 181 LEU A CA 1
ATOM 1351 C C . LEU A 1 181 ? -4.014 -3.351 17.566 1.00 91.50 181 LEU A C 1
ATOM 1353 O O . LEU A 1 181 ? -3.041 -2.716 17.972 1.00 91.50 181 LEU A O 1
ATOM 1357 N N . TYR A 1 182 ? -3.924 -4.479 16.873 1.00 91.94 182 TYR A N 1
ATOM 1358 C CA . TYR A 1 182 ? -2.687 -5.034 16.354 1.00 91.94 182 TYR A CA 1
ATOM 1359 C C . TYR A 1 182 ? -2.808 -5.252 14.847 1.00 91.94 182 TYR A C 1
ATOM 1361 O O . TYR A 1 182 ? -3.821 -5.773 14.372 1.00 91.94 182 TYR A O 1
ATOM 1369 N N . SER A 1 183 ? -1.769 -4.899 14.098 1.00 88.69 183 SER A N 1
ATOM 1370 C CA . SER A 1 183 ? -1.661 -5.215 12.676 1.00 88.69 183 SER A CA 1
ATOM 1371 C C . SER A 1 183 ? -0.216 -5.520 12.311 1.00 88.69 183 SER A C 1
ATOM 1373 O O . SER A 1 183 ? 0.690 -4.793 12.705 1.00 88.69 183 SER A O 1
ATOM 1375 N N . ARG A 1 184 ? -0.010 -6.566 11.514 1.00 89.12 184 ARG A N 1
ATOM 1376 C CA . ARG A 1 184 ? 1.268 -6.895 10.885 1.00 89.12 184 ARG A CA 1
ATOM 1377 C C . ARG A 1 184 ? 1.066 -7.095 9.394 1.00 89.12 184 ARG A C 1
ATOM 1379 O O . ARG A 1 184 ? 0.151 -7.810 8.985 1.00 89.12 184 ARG A O 1
ATOM 1386 N N . GLU A 1 185 ? 1.953 -6.505 8.615 1.00 86.00 185 GLU A N 1
ATOM 1387 C CA . GLU A 1 185 ? 2.040 -6.677 7.173 1.00 86.00 185 GLU A CA 1
ATOM 1388 C C . GLU A 1 185 ? 3.448 -7.122 6.785 1.00 86.00 185 GLU A C 1
ATOM 1390 O O . GLU A 1 185 ? 4.438 -6.605 7.297 1.00 86.00 185 GLU A O 1
ATOM 1395 N N . GLU A 1 186 ? 3.515 -8.103 5.897 1.00 88.75 186 GLU A N 1
ATOM 1396 C CA . GLU A 1 186 ? 4.735 -8.616 5.288 1.00 88.75 186 GLU A CA 1
ATOM 1397 C C . GLU A 1 186 ? 4.563 -8.568 3.771 1.00 88.75 186 GLU A C 1
ATOM 1399 O O . GLU A 1 186 ? 3.498 -8.931 3.260 1.00 88.75 186 GLU A O 1
ATOM 1404 N N . ALA A 1 187 ? 5.591 -8.115 3.064 1.00 87.94 187 ALA A N 1
ATOM 1405 C CA . ALA A 1 187 ? 5.594 -8.066 1.614 1.00 87.94 187 ALA A CA 1
ATOM 1406 C C . ALA A 1 187 ? 6.951 -8.481 1.055 1.00 87.94 187 ALA A C 1
ATOM 1408 O O . ALA A 1 187 ? 7.971 -7.893 1.414 1.00 87.94 187 ALA A O 1
ATOM 1409 N N . ASP A 1 188 ? 6.913 -9.463 0.159 1.00 91.62 188 ASP A N 1
ATOM 1410 C CA . ASP A 1 188 ? 8.062 -9.961 -0.590 1.00 91.62 188 ASP A CA 1
ATOM 1411 C C . ASP A 1 188 ? 7.923 -9.429 -2.027 1.00 91.62 188 ASP A C 1
ATOM 1413 O O . ASP A 1 188 ? 6.984 -9.815 -2.737 1.00 91.62 188 ASP A O 1
ATOM 1417 N N . ARG A 1 189 ? 8.797 -8.506 -2.447 1.00 90.00 189 ARG A N 1
ATOM 1418 C CA . ARG A 1 189 ? 8.724 -7.865 -3.766 1.00 90.00 189 ARG A CA 1
ATOM 1419 C C . ARG A 1 189 ? 9.944 -8.141 -4.625 1.00 90.00 189 ARG A C 1
ATOM 1421 O O . ARG A 1 189 ? 11.056 -7.733 -4.297 1.00 90.00 189 ARG A O 1
ATOM 1428 N N . ASP A 1 190 ? 9.670 -8.631 -5.823 1.00 92.00 190 ASP A N 1
ATOM 1429 C CA . ASP A 1 190 ? 10.644 -8.787 -6.889 1.00 92.00 190 ASP A CA 1
ATOM 1430 C C . ASP A 1 190 ? 10.377 -7.727 -7.955 1.00 92.00 190 ASP A C 1
ATOM 1432 O O . ASP A 1 190 ? 9.237 -7.516 -8.375 1.00 92.00 190 ASP A O 1
ATOM 1436 N N . ARG A 1 191 ? 11.422 -7.042 -8.408 1.00 90.94 191 ARG A N 1
ATOM 1437 C CA . ARG A 1 191 ? 11.336 -6.061 -9.489 1.00 90.94 191 ARG A CA 1
ATOM 1438 C C . ARG A 1 191 ? 12.420 -6.315 -10.516 1.00 90.94 191 ARG A C 1
ATOM 1440 O O . ARG A 1 191 ? 13.600 -6.360 -10.176 1.00 90.94 191 ARG A O 1
ATOM 1447 N N . TYR A 1 192 ? 12.018 -6.374 -11.776 1.00 90.75 192 TYR A N 1
ATOM 1448 C CA . TYR A 1 192 ? 12.894 -6.544 -12.927 1.00 90.75 192 TYR A CA 1
ATOM 1449 C C . TYR A 1 192 ? 12.648 -5.406 -13.900 1.00 90.75 192 TYR A C 1
ATOM 1451 O O . TYR A 1 192 ? 11.499 -5.110 -14.222 1.00 90.75 192 TYR A O 1
ATOM 1459 N N . TRP A 1 193 ? 13.707 -4.759 -14.384 1.00 90.25 193 TRP A N 1
ATOM 1460 C CA . TRP A 1 193 ? 13.537 -3.749 -15.423 1.00 90.25 193 TRP A CA 1
ATOM 1461 C C . TRP A 1 193 ? 14.739 -3.600 -16.341 1.00 90.25 193 TRP A C 1
ATOM 1463 O O . TRP A 1 193 ? 15.899 -3.695 -15.928 1.00 90.25 193 TRP A O 1
ATOM 1473 N N . LEU A 1 194 ? 14.440 -3.290 -17.598 1.00 88.44 194 LEU A N 1
ATOM 1474 C CA . LEU A 1 194 ? 15.421 -2.873 -18.589 1.00 88.44 194 LEU A CA 1
ATOM 1475 C C . LEU A 1 194 ? 15.370 -1.357 -18.718 1.00 88.44 194 LEU A C 1
ATOM 1477 O O . LEU A 1 194 ? 14.312 -0.800 -18.996 1.00 88.44 194 LEU A O 1
ATOM 1481 N N . GLY A 1 195 ? 16.506 -0.702 -18.504 1.00 88.38 195 GLY A N 1
ATOM 1482 C CA . GLY A 1 195 ? 16.659 0.744 -18.608 1.00 88.38 195 GLY A CA 1
ATOM 1483 C C . GLY A 1 195 ? 17.498 1.142 -19.817 1.00 88.38 195 GLY A C 1
ATOM 1484 O O . GLY A 1 195 ? 18.549 0.548 -20.065 1.00 88.38 195 GLY A O 1
ATOM 1485 N N . PHE A 1 196 ? 17.089 2.178 -20.544 1.00 88.75 196 PHE A N 1
ATOM 1486 C CA . PHE A 1 196 ? 17.918 2.800 -21.578 1.00 88.75 196 PHE A CA 1
ATOM 1487 C C . PHE A 1 196 ? 17.540 4.268 -21.813 1.00 88.75 196 PHE A C 1
ATOM 1489 O O . PHE A 1 196 ? 16.425 4.703 -21.526 1.00 88.75 196 PHE A O 1
ATOM 1496 N N . ASN A 1 197 ? 18.469 5.046 -22.372 1.00 90.62 197 ASN A N 1
ATOM 1497 C CA . ASN A 1 197 ? 18.196 6.426 -22.772 1.00 90.62 197 ASN A CA 1
ATOM 1498 C C . ASN A 1 197 ? 17.788 6.463 -24.258 1.00 90.62 197 ASN A C 1
ATOM 1500 O O . ASN A 1 197 ? 18.649 6.230 -25.113 1.00 90.62 197 ASN A O 1
ATOM 1504 N N . PRO A 1 198 ? 16.524 6.784 -24.598 1.00 92.06 198 PRO A N 1
ATOM 1505 C CA . PRO A 1 198 ? 16.050 6.779 -25.983 1.00 92.06 198 PRO A CA 1
ATOM 1506 C C . PRO A 1 198 ? 16.582 7.962 -26.810 1.00 92.06 198 PRO A C 1
ATOM 1508 O O . PRO A 1 198 ? 16.490 7.941 -28.033 1.00 92.06 198 PRO A O 1
ATOM 1511 N N . ASN A 1 199 ? 17.154 8.988 -26.171 1.00 91.38 199 ASN A N 1
ATOM 1512 C CA . ASN A 1 199 ? 17.674 10.183 -26.840 1.00 91.38 199 ASN A CA 1
ATOM 1513 C C . ASN A 1 199 ? 19.164 10.044 -27.208 1.00 91.38 199 ASN A C 1
ATOM 1515 O O . ASN A 1 199 ? 19.696 10.860 -27.963 1.00 91.38 199 ASN A O 1
ATOM 1519 N N . ALA A 1 200 ? 19.857 9.033 -26.672 1.00 90.25 200 ALA A N 1
ATOM 1520 C CA . ALA A 1 200 ? 21.278 8.809 -26.916 1.00 90.25 200 ALA A CA 1
ATOM 1521 C C . ALA A 1 200 ? 21.516 8.320 -28.351 1.00 90.25 200 ALA A C 1
ATOM 1523 O O . ALA A 1 200 ? 20.976 7.292 -28.755 1.00 90.25 200 ALA A O 1
ATOM 1524 N N . GLY A 1 201 ? 22.308 9.063 -29.135 1.00 91.75 201 GLY A N 1
ATOM 1525 C CA . GLY A 1 201 ? 22.605 8.711 -30.530 1.00 91.75 201 GLY A CA 1
ATOM 1526 C C . GLY A 1 201 ? 21.347 8.489 -31.379 1.00 91.75 201 GLY A C 1
ATOM 1527 O O . GLY A 1 201 ? 21.328 7.582 -32.210 1.00 91.75 201 GLY A O 1
ATOM 1528 N N . LEU A 1 202 ? 20.285 9.256 -31.101 1.00 95.25 202 LEU A N 1
ATOM 1529 C CA . LEU A 1 202 ? 18.962 9.061 -31.681 1.00 95.25 202 LEU A CA 1
ATOM 1530 C C . LEU A 1 202 ? 18.967 9.279 -33.201 1.00 95.25 202 LEU A C 1
ATOM 1532 O O . LEU A 1 202 ? 19.374 10.326 -33.703 1.00 95.25 202 LEU A O 1
ATOM 1536 N N . THR A 1 203 ? 18.425 8.307 -33.924 1.00 95.56 203 THR A N 1
ATOM 1537 C CA . THR A 1 203 ? 18.204 8.328 -35.374 1.00 95.56 203 THR A CA 1
ATOM 1538 C C . THR A 1 203 ? 16.794 7.836 -35.704 1.00 95.56 203 THR A C 1
ATOM 1540 O O . THR A 1 203 ? 16.118 7.261 -34.850 1.00 95.56 203 THR A O 1
ATOM 1543 N N . ASN A 1 204 ? 16.322 8.095 -36.932 1.00 96.25 204 ASN A N 1
ATOM 1544 C CA . ASN A 1 204 ? 14.996 7.672 -37.416 1.00 96.25 204 ASN A CA 1
ATOM 1545 C C . ASN A 1 204 ? 13.839 8.052 -36.472 1.00 96.25 204 ASN A C 1
ATOM 1547 O O . ASN A 1 204 ? 12.901 7.280 -36.278 1.00 96.25 204 ASN A O 1
ATOM 1551 N N . ALA A 1 205 ? 13.940 9.224 -35.841 1.00 96.88 205 ALA A N 1
ATOM 1552 C CA . ALA A 1 205 ? 13.009 9.641 -34.807 1.00 96.88 205 ALA A CA 1
ATOM 1553 C C . ALA A 1 205 ? 11.636 9.994 -35.391 1.00 96.88 205 ALA A C 1
ATOM 1555 O O . ALA A 1 205 ? 11.530 10.703 -36.393 1.00 96.88 205 ALA A O 1
ATOM 1556 N N . VAL A 1 206 ? 10.584 9.553 -34.709 1.00 97.06 206 VAL A N 1
ATOM 1557 C CA . VAL A 1 206 ? 9.195 9.922 -34.980 1.00 97.06 206 VAL A CA 1
ATOM 1558 C C . VAL A 1 206 ? 8.698 10.767 -33.820 1.00 97.06 206 VAL A C 1
ATOM 1560 O O . VAL A 1 206 ? 8.816 10.365 -32.662 1.00 97.06 206 VAL A O 1
ATOM 1563 N N . PHE A 1 207 ? 8.120 11.922 -34.133 1.00 97.00 207 PHE A N 1
ATOM 1564 C CA . PHE A 1 207 ? 7.582 12.849 -33.143 1.00 97.00 207 PHE A CA 1
ATOM 1565 C C . PHE A 1 207 ? 6.072 13.015 -33.306 1.00 97.00 207 PHE A C 1
ATOM 1567 O O . PHE A 1 207 ? 5.549 12.910 -34.414 1.00 97.00 207 PHE A O 1
ATOM 1574 N N . SER A 1 208 ? 5.385 13.326 -32.210 1.00 96.50 208 SER A N 1
ATOM 1575 C CA . SER A 1 208 ? 4.017 13.845 -32.240 1.00 96.50 208 SER A CA 1
ATOM 1576 C C . SER A 1 208 ? 3.979 15.266 -32.816 1.00 96.50 208 SER A C 1
ATOM 1578 O O . SER A 1 208 ? 4.999 15.958 -32.840 1.00 96.50 208 SER A O 1
ATOM 1580 N N . GLU A 1 209 ? 2.777 15.773 -33.092 1.00 95.69 209 GLU A N 1
ATOM 1581 C CA . GLU A 1 209 ? 2.537 17.189 -33.427 1.00 95.69 209 GLU A CA 1
ATOM 1582 C C . GLU A 1 209 ? 3.111 18.152 -32.370 1.00 95.69 209 GLU A C 1
ATOM 1584 O O . GLU A 1 209 ? 3.723 19.162 -32.704 1.00 95.69 209 GLU A O 1
ATOM 1589 N N . ASN A 1 210 ? 3.037 17.774 -31.090 1.00 95.19 210 ASN A N 1
ATOM 1590 C CA . ASN A 1 210 ? 3.566 18.550 -29.962 1.00 95.19 210 ASN A CA 1
ATOM 1591 C C . ASN A 1 210 ? 5.068 18.342 -29.692 1.00 95.19 210 ASN A C 1
ATOM 1593 O O . ASN A 1 210 ? 5.529 18.575 -28.579 1.00 95.19 210 ASN A O 1
ATOM 1597 N N . ASN A 1 211 ? 5.849 17.887 -30.678 1.00 95.38 211 ASN A N 1
ATOM 1598 C CA . ASN A 1 211 ? 7.296 17.669 -30.545 1.00 95.38 211 ASN A CA 1
ATOM 1599 C C . ASN A 1 211 ? 7.720 16.618 -29.496 1.00 95.38 211 ASN A C 1
ATOM 1601 O O . ASN A 1 211 ? 8.871 16.634 -29.051 1.00 95.38 211 ASN A O 1
ATOM 1605 N N . VAL A 1 212 ? 6.830 15.687 -29.133 1.00 95.25 212 VAL A N 1
ATOM 1606 C CA . VAL A 1 212 ? 7.122 14.583 -28.209 1.00 95.25 212 VAL A CA 1
ATOM 1607 C C . VAL A 1 212 ? 7.678 13.382 -28.972 1.00 95.25 212 VAL A C 1
ATOM 1609 O O . VAL A 1 212 ? 7.104 12.989 -29.9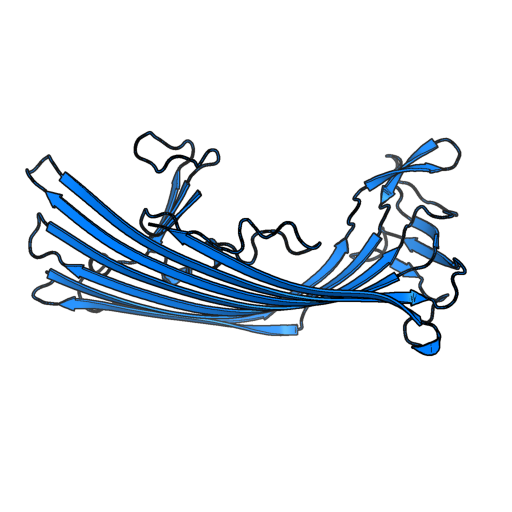83 1.00 95.25 212 VAL A O 1
ATOM 1612 N N . LEU A 1 213 ? 8.789 12.802 -28.516 1.00 95.75 213 LEU A N 1
ATOM 1613 C CA . LEU A 1 213 ? 9.389 11.599 -29.102 1.00 95.75 213 LEU A CA 1
ATOM 1614 C C . LEU A 1 213 ? 8.474 10.381 -28.913 1.00 95.75 213 LEU A C 1
ATOM 1616 O O . LEU A 1 213 ? 8.152 10.024 -27.783 1.00 95.75 213 LEU A O 1
ATOM 1620 N N . LEU A 1 214 ? 8.095 9.733 -30.015 1.00 95.00 214 LEU A N 1
ATOM 1621 C CA . LEU A 1 214 ? 7.204 8.567 -30.026 1.00 95.00 214 LEU A CA 1
ATOM 1622 C C . LEU A 1 214 ? 7.919 7.267 -30.413 1.00 95.00 214 LEU A C 1
ATOM 1624 O O . LEU A 1 214 ? 7.565 6.205 -29.913 1.00 95.00 214 LEU A O 1
ATOM 1628 N N . ALA A 1 215 ? 8.904 7.334 -31.308 1.00 96.56 215 ALA A N 1
ATOM 1629 C CA . ALA A 1 215 ? 9.656 6.170 -31.773 1.00 96.56 215 ALA A CA 1
ATOM 1630 C C . ALA A 1 215 ? 11.027 6.588 -32.310 1.00 96.56 215 ALA A C 1
ATOM 1632 O O . ALA A 1 215 ? 11.241 7.761 -32.628 1.00 96.56 215 ALA A O 1
ATOM 1633 N N . GLY A 1 216 ? 11.943 5.635 -32.454 1.00 96.06 216 GLY A N 1
ATOM 1634 C CA . GLY A 1 216 ? 13.237 5.880 -33.076 1.00 96.06 216 GLY A CA 1
ATOM 1635 C C . GLY A 1 216 ? 14.229 4.746 -32.879 1.00 96.06 216 GLY A C 1
ATOM 1636 O O . GLY A 1 216 ? 13.879 3.619 -32.528 1.00 96.06 216 GLY A O 1
ATOM 1637 N N . THR A 1 217 ? 15.495 5.049 -33.136 1.00 95.75 217 THR A N 1
ATOM 1638 C CA . THR A 1 217 ? 16.622 4.158 -32.867 1.00 95.75 217 THR A CA 1
ATOM 1639 C C . THR A 1 217 ? 17.640 4.897 -32.017 1.00 95.75 217 THR A C 1
ATOM 1641 O O . THR A 1 217 ? 18.218 5.884 -32.468 1.00 95.75 217 THR A O 1
ATOM 1644 N N . ALA A 1 218 ? 17.843 4.428 -30.790 1.00 93.56 218 ALA A N 1
ATOM 1645 C CA . ALA A 1 218 ? 18.863 4.944 -29.889 1.00 93.56 218 ALA A CA 1
ATOM 1646 C C . ALA A 1 218 ? 20.153 4.140 -30.059 1.00 93.56 218 ALA A C 1
ATOM 1648 O O . ALA A 1 218 ? 20.108 2.920 -30.180 1.00 93.56 218 ALA A O 1
ATOM 1649 N N . THR A 1 219 ? 21.301 4.808 -30.027 1.00 92.00 219 THR A N 1
ATOM 1650 C CA . THR A 1 219 ? 22.604 4.143 -29.917 1.00 92.00 219 THR A CA 1
ATOM 1651 C C . THR A 1 219 ? 22.997 4.175 -28.447 1.00 92.00 219 THR A C 1
ATOM 1653 O O . THR A 1 219 ? 23.508 5.178 -27.948 1.00 92.00 219 THR A O 1
ATOM 1656 N N . THR A 1 220 ? 22.667 3.107 -27.725 1.00 85.88 220 THR A N 1
ATOM 1657 C CA . THR A 1 220 ? 22.733 3.070 -26.260 1.00 85.88 220 THR A CA 1
ATOM 1658 C C . THR A 1 220 ? 23.192 1.703 -25.760 1.00 85.88 220 THR A C 1
ATOM 1660 O O . THR A 1 220 ? 23.192 0.720 -26.500 1.00 85.88 220 THR A O 1
ATOM 1663 N N . THR A 1 221 ? 23.596 1.644 -24.496 1.00 83.31 221 THR A N 1
ATOM 1664 C CA . THR A 1 221 ? 23.876 0.392 -23.790 1.00 83.31 221 THR A CA 1
ATOM 1665 C C . THR A 1 221 ? 22.723 0.168 -22.814 1.00 83.31 221 THR A C 1
ATOM 1667 O O . THR A 1 221 ? 22.636 0.896 -21.819 1.00 83.31 221 THR A O 1
ATOM 1670 N N . PRO A 1 222 ? 21.799 -0.771 -23.088 1.00 83.75 222 PRO A N 1
ATOM 1671 C CA . PRO A 1 222 ? 20.729 -1.069 -22.151 1.00 83.75 222 PRO A CA 1
ATOM 1672 C C . PRO A 1 222 ? 21.314 -1.663 -20.868 1.00 83.75 222 PRO A C 1
ATOM 1674 O O . PRO A 1 222 ? 22.291 -2.412 -20.894 1.00 83.75 222 PRO A O 1
ATOM 1677 N N . ASN A 1 223 ? 20.700 -1.331 -19.740 1.00 84.88 223 ASN A N 1
ATOM 1678 C CA . ASN A 1 223 ? 20.998 -1.945 -18.454 1.00 84.88 223 ASN A CA 1
ATOM 1679 C C . ASN A 1 223 ? 19.851 -2.863 -18.042 1.00 84.88 223 ASN A C 1
ATOM 1681 O O . ASN A 1 223 ? 18.686 -2.499 -18.177 1.00 84.88 223 ASN A O 1
ATOM 1685 N N . SER A 1 224 ? 20.196 -4.034 -17.518 1.00 88.56 224 SER A N 1
ATOM 1686 C CA . SER A 1 224 ? 19.260 -4.948 -16.878 1.00 88.56 224 SER A CA 1
ATOM 1687 C C . SER A 1 224 ? 19.390 -4.824 -15.371 1.00 88.56 224 SER A C 1
ATOM 1689 O O . SER A 1 224 ? 20.492 -4.731 -14.833 1.00 88.56 224 SER A O 1
ATOM 1691 N N . ASN A 1 225 ? 18.262 -4.767 -14.684 1.00 89.81 225 ASN A N 1
ATOM 1692 C CA . ASN A 1 225 ? 18.201 -4.464 -13.270 1.00 89.81 225 ASN A CA 1
ATOM 1693 C C . ASN A 1 225 ? 17.276 -5.453 -12.584 1.00 89.81 225 ASN A C 1
ATOM 1695 O O . ASN A 1 225 ? 16.200 -5.763 -13.099 1.00 89.81 225 ASN A O 1
ATOM 1699 N N . VAL A 1 226 ? 17.683 -5.876 -11.397 1.00 92.19 226 VAL A N 1
ATOM 1700 C CA . VAL A 1 226 ? 16.868 -6.683 -10.501 1.00 92.19 226 VAL A CA 1
ATOM 1701 C C . VAL A 1 226 ? 16.927 -6.090 -9.103 1.00 92.19 226 VAL A C 1
ATOM 1703 O O . VAL A 1 226 ? 17.985 -5.645 -8.652 1.00 92.19 226 VAL A O 1
ATOM 1706 N N . SER A 1 227 ? 15.786 -6.067 -8.426 1.00 91.12 227 SER A N 1
ATOM 1707 C CA . SER A 1 227 ? 15.676 -5.717 -7.018 1.00 91.12 227 SER A CA 1
ATOM 1708 C C . SER A 1 227 ? 14.797 -6.733 -6.305 1.00 91.12 227 SER A C 1
ATOM 1710 O O . SER A 1 227 ? 13.714 -7.046 -6.785 1.00 91.12 227 SER A O 1
ATOM 1712 N N . PHE A 1 228 ? 15.243 -7.168 -5.135 1.00 91.62 228 PHE A N 1
ATOM 1713 C CA . PHE A 1 228 ? 14.469 -7.953 -4.179 1.00 91.62 228 PHE A CA 1
ATOM 1714 C C . PHE A 1 228 ? 14.260 -7.090 -2.944 1.00 91.62 228 PHE A C 1
ATOM 1716 O O . PHE A 1 228 ? 15.227 -6.506 -2.448 1.00 91.62 228 PHE A O 1
ATOM 1723 N N . PHE A 1 229 ? 13.019 -6.934 -2.505 1.00 87.81 229 PHE A N 1
ATOM 1724 C CA . PHE A 1 229 ? 12.648 -6.032 -1.427 1.00 87.81 229 PHE A CA 1
ATOM 1725 C C . PHE A 1 229 ? 11.717 -6.731 -0.450 1.00 87.81 229 PHE A C 1
ATOM 1727 O O . PHE A 1 229 ? 10.603 -7.097 -0.817 1.00 87.81 229 PHE A O 1
ATOM 1734 N N . ASP A 1 230 ? 12.158 -6.853 0.796 1.00 88.88 230 ASP A N 1
ATOM 1735 C CA . ASP A 1 230 ? 11.347 -7.401 1.875 1.00 88.88 230 ASP A CA 1
ATOM 1736 C C . ASP A 1 230 ? 10.888 -6.259 2.771 1.00 88.88 230 ASP A C 1
ATOM 1738 O O . ASP A 1 230 ? 11.681 -5.409 3.192 1.00 88.88 230 ASP A O 1
ATOM 1742 N N . VAL A 1 231 ? 9.599 -6.243 3.085 1.00 83.62 231 VAL A N 1
ATOM 1743 C CA . VAL A 1 231 ? 8.992 -5.278 3.997 1.00 83.62 231 VAL A CA 1
ATOM 1744 C C . VAL A 1 231 ? 8.292 -6.029 5.102 1.00 83.62 231 VAL A C 1
ATOM 1746 O O . VAL A 1 231 ? 7.495 -6.928 4.850 1.00 83.62 231 VAL A O 1
ATOM 1749 N N . LYS A 1 232 ? 8.529 -5.602 6.336 1.00 86.19 232 LYS A N 1
ATOM 1750 C CA . LYS A 1 232 ? 7.771 -6.039 7.497 1.00 86.19 232 LYS A CA 1
ATOM 1751 C C . LYS A 1 232 ? 7.363 -4.835 8.324 1.00 86.19 232 LYS A C 1
ATOM 1753 O O . LYS A 1 232 ? 8.224 -4.145 8.861 1.00 86.19 232 LYS A O 1
ATOM 1758 N N . ASN A 1 233 ? 6.064 -4.610 8.461 1.00 83.69 233 ASN A N 1
ATOM 1759 C CA . ASN A 1 233 ? 5.499 -3.537 9.269 1.00 83.69 233 ASN A CA 1
ATOM 1760 C C . ASN A 1 233 ? 4.645 -4.117 10.398 1.00 83.69 233 ASN A C 1
ATOM 1762 O O . ASN A 1 233 ? 3.829 -5.010 10.171 1.00 83.69 233 ASN A O 1
ATOM 1766 N N . GLU A 1 234 ? 4.817 -3.609 11.611 1.00 86.81 234 GLU A N 1
ATOM 1767 C CA . GLU A 1 234 ? 4.029 -3.975 12.785 1.00 86.81 234 GLU A CA 1
ATOM 1768 C C . GLU A 1 234 ? 3.499 -2.716 13.464 1.00 86.81 234 GLU A C 1
ATOM 1770 O O . GLU A 1 234 ? 4.243 -1.760 13.666 1.00 86.81 234 GLU A O 1
ATOM 1775 N N . ILE A 1 235 ? 2.217 -2.721 13.830 1.00 86.50 235 ILE A N 1
ATOM 1776 C CA . ILE A 1 235 ? 1.556 -1.621 14.532 1.00 86.50 235 ILE A CA 1
ATOM 1777 C C . ILE A 1 235 ? 0.796 -2.160 15.738 1.00 86.50 235 ILE A C 1
ATOM 1779 O O . ILE A 1 235 ? -0.016 -3.082 15.622 1.00 86.50 235 ILE A O 1
ATOM 1783 N N . TRP A 1 236 ? 1.017 -1.509 16.873 1.00 90.12 236 TRP A N 1
ATOM 1784 C CA . TRP A 1 236 ? 0.242 -1.629 18.097 1.00 90.12 236 TRP A CA 1
ATOM 1785 C C . TRP A 1 236 ? -0.392 -0.285 18.431 1.00 90.12 236 TRP A C 1
ATOM 1787 O O . TRP A 1 236 ? 0.271 0.749 18.412 1.00 90.12 236 TRP A O 1
ATOM 1797 N N . SER A 1 237 ? -1.676 -0.291 18.774 1.00 90.88 237 SER A N 1
ATOM 1798 C CA . SER A 1 237 ? -2.371 0.907 19.234 1.00 90.88 237 SER A CA 1
ATOM 1799 C C . SER A 1 237 ? -3.353 0.563 20.338 1.00 90.88 237 SER A C 1
ATOM 1801 O O . SER A 1 237 ? -4.182 -0.327 20.179 1.00 90.88 237 SER A O 1
ATOM 1803 N N . GLN A 1 238 ? -3.269 1.268 21.456 1.00 94.31 238 GLN A N 1
ATOM 1804 C CA . GLN A 1 238 ? -4.023 0.995 22.672 1.00 94.31 238 GLN A CA 1
ATOM 1805 C C . GLN A 1 238 ? -4.628 2.295 23.180 1.00 94.31 238 GLN A C 1
ATOM 1807 O O . GLN A 1 238 ? -3.978 3.335 23.108 1.00 94.31 238 GLN A O 1
ATOM 1812 N N . ALA A 1 239 ? -5.847 2.260 23.707 1.00 96.00 239 ALA A N 1
ATOM 1813 C CA . ALA A 1 239 ? -6.432 3.442 24.320 1.00 96.00 239 ALA A CA 1
ATOM 1814 C C . ALA A 1 239 ? -7.361 3.112 25.484 1.00 96.00 239 ALA A C 1
ATOM 1816 O O . ALA A 1 239 ? -8.051 2.094 25.501 1.00 96.00 239 ALA A O 1
ATOM 1817 N N . LEU A 1 240 ? -7.395 4.040 26.438 1.00 97.44 240 LEU A N 1
ATOM 1818 C CA . LEU A 1 240 ? -8.405 4.142 27.478 1.00 97.44 240 LEU A CA 1
ATOM 1819 C C . LEU A 1 240 ? -9.224 5.399 27.208 1.00 97.44 240 LEU A C 1
ATOM 1821 O O . LEU A 1 240 ? -8.700 6.510 27.206 1.00 97.44 240 LEU A O 1
ATOM 1825 N N . THR A 1 241 ? -10.517 5.221 26.971 1.00 97.06 241 THR A N 1
ATOM 1826 C CA . THR A 1 241 ? -11.464 6.305 26.717 1.00 97.06 241 THR A CA 1
ATOM 1827 C C . THR A 1 241 ? -12.522 6.307 27.806 1.00 97.06 241 THR A C 1
ATOM 1829 O O . THR A 1 241 ? -13.103 5.269 28.112 1.00 97.06 241 THR A O 1
ATOM 1832 N N . GLY A 1 242 ? -12.804 7.470 28.380 1.00 97.19 242 GLY A N 1
ATOM 1833 C CA . GLY A 1 242 ? -13.839 7.632 29.390 1.00 97.19 242 GLY A CA 1
ATOM 1834 C C . GLY A 1 242 ? -14.735 8.816 29.083 1.00 97.19 242 GLY A C 1
ATOM 1835 O O . GLY A 1 242 ? -14.270 9.862 28.632 1.00 97.19 242 GLY A O 1
ATOM 1836 N N . SER A 1 243 ? -16.029 8.673 29.348 1.00 97.50 243 SER A N 1
ATOM 1837 C CA . SER A 1 243 ? -16.947 9.801 29.337 1.00 97.50 243 SER A CA 1
ATOM 1838 C C . SER A 1 243 ? -17.970 9.733 30.460 1.00 97.50 243 SER A C 1
ATOM 1840 O O . SER A 1 243 ? -18.454 8.656 30.805 1.00 97.50 243 SER A O 1
ATOM 1842 N N . TYR A 1 244 ? -18.281 10.895 31.032 1.00 97.75 244 TYR A N 1
ATOM 1843 C CA . TYR A 1 244 ? -19.177 11.030 32.169 1.00 97.75 244 TYR A CA 1
ATOM 1844 C C . TYR A 1 244 ? -20.098 12.245 32.034 1.00 97.75 244 TYR A C 1
ATOM 1846 O O . TYR A 1 244 ? -19.639 13.360 31.778 1.00 97.75 244 TYR A O 1
ATOM 1854 N N . TRP A 1 245 ? -21.398 12.043 32.243 1.00 97.88 245 TRP A N 1
ATOM 1855 C CA . TRP A 1 245 ? -22.377 13.124 32.378 1.00 97.88 245 TRP A CA 1
ATOM 1856 C C . TRP A 1 245 ? -22.399 13.652 33.820 1.00 97.88 245 TRP A C 1
ATOM 1858 O O . TRP A 1 245 ? -23.064 13.082 34.692 1.00 97.88 245 TRP A O 1
ATOM 1868 N N . LEU A 1 246 ? -21.688 14.761 34.068 1.00 95.31 246 LEU A N 1
ATOM 1869 C CA . LEU A 1 246 ? -21.707 15.470 35.357 1.00 95.31 246 LEU A CA 1
ATOM 1870 C C . LEU A 1 246 ? -23.119 15.965 35.694 1.0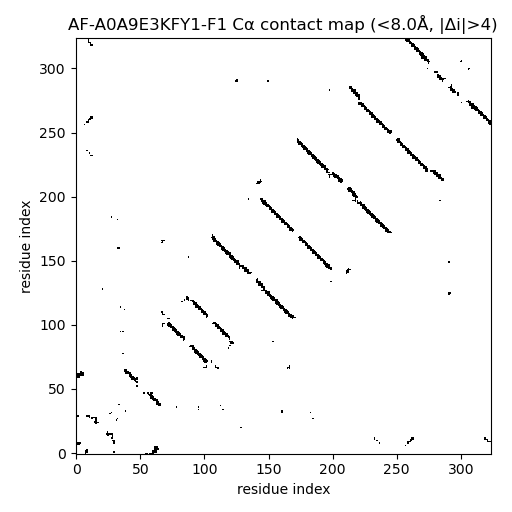0 95.31 246 LEU A C 1
ATOM 1872 O O . LEU A 1 246 ? -23.572 15.865 36.830 1.00 95.31 246 LEU A O 1
ATOM 1876 N N . THR A 1 247 ? -23.818 16.480 34.686 1.00 95.50 247 THR A N 1
ATOM 1877 C CA . THR A 1 247 ? -25.219 16.910 34.751 1.00 95.50 247 THR A CA 1
ATOM 1878 C C . THR A 1 247 ? -25.933 16.454 33.483 1.00 95.50 247 THR A C 1
ATOM 1880 O O . THR A 1 247 ? -25.312 15.875 32.595 1.00 95.50 247 THR A O 1
ATOM 1883 N N . ASP A 1 248 ? -27.220 16.761 33.347 1.00 94.94 248 ASP A N 1
ATOM 1884 C CA . ASP A 1 248 ? -27.992 16.389 32.153 1.00 94.94 248 ASP A CA 1
ATOM 1885 C C . ASP A 1 248 ? -27.599 17.204 30.901 1.00 94.94 248 ASP A C 1
ATOM 1887 O O . ASP A 1 248 ? -28.090 16.946 29.806 1.00 94.94 248 ASP A O 1
ATOM 1891 N N . ARG A 1 249 ? -26.720 18.207 31.050 1.00 95.38 249 ARG 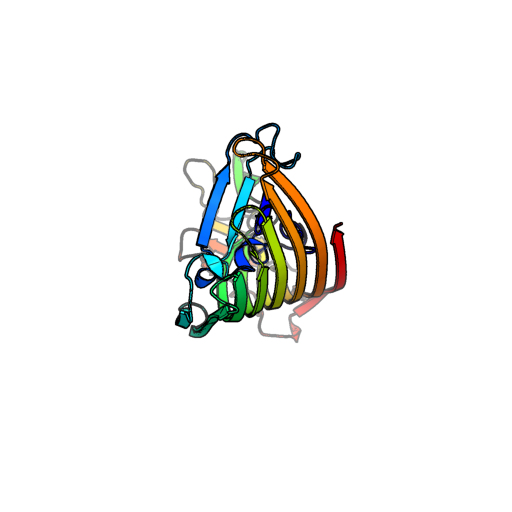A N 1
ATOM 1892 C CA . ARG A 1 249 ? -26.231 19.065 29.954 1.00 95.38 249 ARG A CA 1
ATOM 1893 C C . ARG A 1 249 ? -24.710 19.117 29.839 1.00 95.38 249 ARG A C 1
ATOM 1895 O O . ARG A 1 249 ? -24.204 19.543 28.807 1.00 95.38 249 ARG A O 1
ATOM 1902 N N . LEU A 1 250 ? -23.981 18.711 30.879 1.00 96.56 250 LEU A N 1
ATOM 1903 C CA . LEU A 1 250 ? -22.523 18.769 30.918 1.00 96.56 250 LEU A CA 1
ATOM 1904 C C . LEU A 1 250 ? -21.931 17.361 30.856 1.00 96.56 250 LEU A C 1
ATOM 1906 O O . LEU A 1 250 ? -22.065 16.581 31.801 1.00 96.56 250 LEU A O 1
ATOM 1910 N N . LYS A 1 251 ? -21.231 17.074 29.757 1.00 96.88 251 LYS A N 1
ATOM 1911 C CA . LYS A 1 251 ? -20.460 15.847 29.554 1.00 96.88 251 LYS A CA 1
ATOM 1912 C C . LYS A 1 251 ? -18.970 16.160 29.583 1.00 96.88 251 LYS A C 1
ATOM 1914 O O . LYS A 1 251 ? -18.523 17.082 28.909 1.00 96.88 251 LYS A O 1
ATOM 1919 N N . ILE A 1 252 ? -18.213 15.355 30.315 1.00 96.06 252 ILE A N 1
ATOM 1920 C CA . ILE A 1 252 ? -16.753 15.321 30.246 1.00 96.06 252 ILE A CA 1
ATOM 1921 C C . ILE A 1 252 ? -16.344 14.058 29.496 1.00 96.06 252 ILE A C 1
ATOM 1923 O O . ILE A 1 252 ? -16.933 12.995 29.696 1.00 96.06 252 ILE A O 1
ATOM 1927 N N . SER A 1 253 ? -15.335 14.166 28.639 1.00 95.19 253 SER A N 1
ATOM 1928 C CA . SER A 1 253 ? -14.689 13.027 27.993 1.00 95.19 253 SER A CA 1
ATOM 1929 C C . SER A 1 253 ? -13.179 13.188 28.020 1.00 95.19 253 SER A C 1
ATOM 1931 O O . SER A 1 253 ? -12.677 14.302 27.893 1.00 95.19 253 SER A O 1
ATOM 1933 N N . SER A 1 254 ? -12.473 12.075 28.158 1.00 94.56 254 SER A N 1
ATOM 1934 C CA . SER A 1 254 ? -11.019 12.012 28.095 1.00 94.56 254 SER A CA 1
ATOM 1935 C C . SER A 1 254 ? -10.591 10.737 27.377 1.00 94.56 254 SER A C 1
ATOM 1937 O O . SER A 1 254 ? -11.292 9.721 27.436 1.00 94.56 254 SER A O 1
ATOM 1939 N N . GLN A 1 255 ? -9.452 10.797 26.698 1.00 94.50 255 GLN A N 1
ATOM 1940 C CA . GLN A 1 255 ? -8.814 9.656 26.064 1.00 94.50 255 GLN A CA 1
ATOM 1941 C C . GLN A 1 255 ? -7.310 9.731 26.318 1.00 94.50 255 GLN A C 1
ATOM 1943 O O . GLN A 1 255 ? -6.710 10.792 26.177 1.00 94.50 255 GLN A O 1
ATOM 1948 N N . VAL A 1 256 ? -6.726 8.595 26.686 1.00 95.06 256 VAL A N 1
ATOM 1949 C CA . VAL A 1 256 ? -5.278 8.393 26.762 1.00 95.06 256 VAL A CA 1
ATOM 1950 C C . VAL A 1 256 ? -4.947 7.235 25.837 1.00 95.06 256 VAL A C 1
ATOM 1952 O O . VAL A 1 256 ? -5.591 6.185 25.920 1.00 95.06 256 VAL A O 1
ATOM 1955 N N . ALA A 1 257 ? -3.988 7.431 24.941 1.00 93.12 257 ALA A N 1
ATOM 1956 C CA . ALA A 1 257 ? -3.651 6.474 23.903 1.00 93.12 257 ALA A CA 1
ATOM 1957 C C . ALA A 1 257 ? -2.143 6.246 23.838 1.00 93.12 257 ALA A C 1
ATOM 1959 O O . ALA A 1 257 ? -1.364 7.166 24.013 1.00 93.12 257 ALA A O 1
ATOM 1960 N N . PHE A 1 258 ? -1.747 5.013 23.547 1.00 92.44 258 PHE A N 1
ATOM 1961 C CA . PHE A 1 258 ? -0.359 4.627 23.340 1.00 92.44 258 PHE A CA 1
ATOM 1962 C C . PHE A 1 258 ? -0.257 3.884 22.017 1.00 92.44 258 PHE A C 1
ATOM 1964 O O . PHE A 1 258 ? -1.096 3.033 21.705 1.00 92.44 258 PHE A O 1
ATOM 1971 N N . GLY A 1 259 ? 0.771 4.189 21.239 1.00 89.06 259 GLY A N 1
ATOM 1972 C CA . GLY A 1 259 ? 0.992 3.575 19.938 1.00 89.06 259 GLY A CA 1
ATOM 1973 C C . GLY A 1 259 ? 2.466 3.305 19.703 1.00 89.06 259 GLY A C 1
ATOM 1974 O O . GLY A 1 259 ? 3.309 4.101 20.101 1.00 89.06 259 GLY A O 1
ATOM 1975 N N . ASN A 1 260 ? 2.758 2.182 19.057 1.00 89.19 260 ASN A N 1
ATOM 1976 C CA . ASN A 1 260 ? 4.086 1.845 18.562 1.00 89.19 260 ASN A CA 1
ATOM 1977 C C . ASN A 1 260 ? 3.934 1.279 17.151 1.00 89.19 260 ASN A C 1
ATOM 1979 O O . ASN A 1 260 ? 3.057 0.450 16.894 1.00 89.19 260 ASN A O 1
ATOM 1983 N N . SER A 1 261 ? 4.782 1.736 16.239 1.00 85.25 261 SER A N 1
ATOM 1984 C CA . SER A 1 261 ? 4.906 1.171 14.903 1.00 85.25 261 SER A CA 1
ATOM 1985 C C . SER A 1 261 ? 6.369 0.909 14.591 1.00 85.25 261 SER A C 1
ATOM 1987 O O . SER A 1 261 ? 7.223 1.766 14.826 1.00 85.25 261 SER A O 1
ATOM 1989 N N . VAL A 1 262 ? 6.648 -0.271 14.041 1.00 85.50 262 VAL A N 1
ATOM 1990 C CA . VAL A 1 262 ? 7.990 -0.703 13.657 1.00 85.50 262 VAL A CA 1
ATOM 1991 C C . VAL A 1 262 ? 7.976 -1.267 12.243 1.00 85.50 262 VAL A C 1
ATOM 1993 O O . VAL A 1 262 ? 7.307 -2.265 11.974 1.00 85.50 262 VAL A O 1
ATOM 1996 N N . ALA A 1 263 ? 8.797 -0.688 11.372 1.00 83.19 263 ALA A N 1
ATOM 1997 C CA . ALA A 1 263 ? 8.999 -1.127 10.003 1.00 83.19 263 ALA A CA 1
ATOM 1998 C C . ALA A 1 263 ? 10.447 -1.579 9.806 1.00 83.19 263 ALA A C 1
ATOM 2000 O O . ALA A 1 263 ? 11.394 -0.861 10.135 1.00 83.19 263 ALA A O 1
ATOM 2001 N N . HIS A 1 264 ? 10.613 -2.768 9.241 1.00 85.00 264 HIS A N 1
ATOM 2002 C CA . HIS A 1 264 ? 11.878 -3.287 8.748 1.00 85.00 264 HIS A CA 1
ATOM 2003 C C . HIS A 1 264 ? 11.780 -3.420 7.236 1.00 85.00 264 HIS A C 1
ATOM 2005 O O . HIS A 1 264 ? 10.809 -3.972 6.722 1.00 85.00 264 HIS A O 1
ATOM 2011 N N . THR A 1 265 ? 12.787 -2.919 6.536 1.00 84.25 265 THR A N 1
ATOM 2012 C CA . THR A 1 265 ? 12.905 -3.069 5.090 1.00 84.25 265 THR A CA 1
ATOM 2013 C C . THR A 1 265 ? 14.303 -3.541 4.751 1.00 84.25 265 THR A C 1
ATOM 2015 O O . THR A 1 265 ? 15.265 -2.947 5.241 1.00 84.25 265 THR A O 1
ATOM 2018 N N . SER A 1 266 ? 14.426 -4.550 3.901 1.00 85.75 266 SER A N 1
ATOM 2019 C CA . SER A 1 266 ? 15.698 -4.965 3.309 1.00 85.75 266 SER A CA 1
ATOM 2020 C C . SER A 1 266 ? 15.591 -4.960 1.802 1.00 85.75 266 SER A C 1
ATOM 2022 O O . SER A 1 266 ? 14.537 -5.258 1.242 1.00 85.75 266 SER A O 1
ATOM 2024 N N . ARG A 1 267 ? 16.687 -4.607 1.142 1.00 86.69 267 ARG A N 1
ATOM 2025 C CA . ARG A 1 267 ? 16.755 -4.558 -0.305 1.00 86.69 267 ARG A CA 1
ATOM 2026 C C . ARG A 1 267 ? 18.072 -5.098 -0.803 1.00 86.69 267 ARG A C 1
ATOM 2028 O O . ARG A 1 267 ? 19.118 -4.593 -0.427 1.00 86.69 267 ARG A O 1
ATOM 2035 N N . ASN A 1 268 ? 17.992 -5.991 -1.775 1.00 89.44 268 ASN A N 1
ATOM 2036 C CA . ASN A 1 268 ? 19.119 -6.343 -2.620 1.00 89.44 268 ASN A CA 1
ATOM 2037 C C . ASN A 1 268 ? 18.865 -5.820 -4.022 1.00 89.44 268 ASN A C 1
ATOM 2039 O O . ASN A 1 268 ? 17.821 -6.101 -4.607 1.00 89.44 268 ASN A O 1
ATOM 2043 N N . TYR A 1 269 ? 19.819 -5.085 -4.574 1.00 91.12 269 TYR A N 1
ATOM 2044 C CA . TYR A 1 269 ? 19.737 -4.570 -5.929 1.00 91.12 269 TYR A CA 1
ATOM 2045 C C . TYR A 1 269 ? 20.990 -4.922 -6.718 1.00 91.12 269 TYR A C 1
ATOM 2047 O O . TYR A 1 269 ? 22.117 -4.790 -6.238 1.00 91.12 269 TYR A O 1
ATOM 2055 N N . SER A 1 270 ? 20.792 -5.326 -7.969 1.00 91.06 270 SER A N 1
ATOM 2056 C CA . SER A 1 270 ? 21.873 -5.587 -8.912 1.00 91.06 270 SER A CA 1
ATOM 2057 C C . SER A 1 270 ? 21.568 -4.986 -10.275 1.00 91.06 270 SER A C 1
ATOM 2059 O O . SER A 1 270 ? 20.445 -5.066 -10.776 1.00 91.06 270 SER A O 1
ATOM 2061 N N . ARG A 1 271 ? 22.605 -4.439 -10.910 1.00 90.62 271 ARG A N 1
ATOM 2062 C CA . ARG A 1 271 ? 22.588 -4.024 -12.311 1.00 90.62 271 ARG A CA 1
ATOM 2063 C C . ARG A 1 271 ? 23.583 -4.840 -13.109 1.00 90.62 271 ARG A C 1
ATOM 2065 O O . ARG A 1 271 ? 24.786 -4.783 -12.852 1.00 90.62 271 ARG A O 1
ATOM 2072 N N . LEU A 1 272 ? 23.081 -5.499 -14.138 1.00 88.44 272 LEU A N 1
ATOM 2073 C CA . LEU A 1 272 ? 23.879 -6.104 -15.187 1.00 88.44 272 LEU A CA 1
ATOM 2074 C C . LEU A 1 272 ? 23.915 -5.156 -16.388 1.00 88.44 272 LEU A C 1
ATOM 2076 O O . LEU A 1 272 ? 22.894 -4.618 -16.818 1.00 88.44 272 LEU A O 1
ATOM 2080 N N . THR A 1 273 ? 25.106 -4.939 -16.926 1.00 86.12 273 THR A N 1
ATOM 2081 C CA . THR A 1 273 ? 25.317 -4.249 -18.201 1.00 86.12 273 THR A CA 1
ATOM 2082 C C . THR A 1 273 ? 25.984 -5.205 -19.174 1.00 86.12 273 THR A C 1
ATOM 2084 O O . THR A 1 273 ? 26.542 -6.222 -18.769 1.00 86.12 273 THR A O 1
ATOM 2087 N N . LEU A 1 274 ? 25.959 -4.875 -20.456 1.00 81.00 274 LEU A N 1
ATOM 2088 C CA . LEU A 1 274 ? 26.715 -5.614 -21.461 1.00 81.00 274 LEU A CA 1
ATOM 2089 C C . LEU A 1 274 ? 28.217 -5.470 -21.201 1.00 81.00 274 LEU A C 1
ATOM 2091 O O . LEU A 1 274 ? 28.700 -4.363 -20.956 1.00 81.00 274 LEU A O 1
ATOM 2095 N N . ALA A 1 275 ? 28.945 -6.586 -21.272 1.00 74.25 275 ALA A N 1
ATOM 2096 C CA . ALA A 1 275 ? 30.394 -6.630 -21.078 1.00 74.25 275 ALA A CA 1
ATOM 2097 C C . ALA A 1 275 ? 31.140 -5.812 -22.148 1.00 74.25 275 ALA A C 1
ATOM 2099 O O . ALA A 1 275 ? 32.167 -5.193 -21.872 1.00 74.25 275 ALA A O 1
ATOM 2100 N N . SER A 1 276 ? 30.594 -5.747 -23.368 1.00 69.31 276 SER A N 1
ATOM 2101 C CA . SER A 1 276 ? 31.025 -4.778 -24.370 1.00 69.31 276 SER A CA 1
ATOM 2102 C C . SER A 1 276 ? 30.398 -3.415 -24.071 1.00 69.31 276 SER A C 1
ATOM 2104 O O . SER A 1 276 ? 29.186 -3.243 -24.192 1.00 69.31 276 SER A O 1
ATOM 2106 N N . SER A 1 277 ? 31.222 -2.411 -23.778 1.00 60.28 277 SER A N 1
ATOM 2107 C CA . SER A 1 277 ? 30.788 -1.009 -23.657 1.00 60.28 277 SER A CA 1
ATOM 2108 C C . SER A 1 277 ? 30.368 -0.371 -24.991 1.00 60.28 277 SER A C 1
ATOM 2110 O O . SER A 1 277 ? 30.046 0.816 -25.033 1.00 60.28 277 SER A O 1
ATOM 2112 N N . ALA A 1 278 ? 30.373 -1.132 -26.091 1.00 66.12 278 ALA A N 1
ATOM 2113 C CA . ALA A 1 278 ? 29.932 -0.659 -27.392 1.00 66.12 278 ALA A CA 1
ATOM 2114 C C . ALA A 1 278 ? 28.423 -0.381 -27.358 1.00 66.12 278 ALA A C 1
ATOM 2116 O O . ALA A 1 278 ? 27.607 -1.291 -27.212 1.00 66.12 278 ALA A O 1
ATOM 2117 N N . ALA A 1 279 ? 28.059 0.893 -27.484 1.00 74.94 279 ALA A N 1
ATOM 2118 C CA . ALA A 1 279 ? 26.677 1.293 -27.685 1.00 74.94 279 ALA A CA 1
ATOM 2119 C C . ALA A 1 279 ? 26.159 0.657 -28.984 1.00 74.94 279 ALA A C 1
ATOM 2121 O O . ALA A 1 279 ? 26.818 0.753 -30.022 1.00 74.94 279 ALA A O 1
ATOM 2122 N N . ALA A 1 280 ? 24.994 0.013 -28.928 1.00 81.56 280 ALA A N 1
ATOM 2123 C CA . ALA A 1 280 ? 24.402 -0.638 -30.091 1.00 81.56 280 ALA A CA 1
ATOM 2124 C C . ALA A 1 280 ? 23.035 -0.021 -30.419 1.00 81.56 280 ALA A C 1
ATOM 2126 O O . ALA A 1 280 ? 22.402 0.588 -29.547 1.00 81.56 280 ALA A O 1
ATOM 2127 N N . PRO A 1 281 ? 22.582 -0.128 -31.681 1.00 89.81 281 PRO A N 1
ATOM 2128 C CA . PRO A 1 281 ? 21.280 0.380 -32.070 1.00 89.81 281 PRO A CA 1
ATOM 2129 C C . PRO A 1 281 ? 20.169 -0.424 -31.383 1.00 89.81 281 PRO A C 1
ATOM 2131 O O . PRO A 1 281 ? 20.082 -1.643 -31.531 1.00 89.81 281 PRO A O 1
ATOM 2134 N N . LEU A 1 282 ? 19.302 0.282 -30.665 1.00 91.12 282 LEU A N 1
ATOM 2135 C CA . LEU A 1 282 ? 18.082 -0.221 -30.043 1.00 91.12 282 LEU A CA 1
ATOM 2136 C C . LEU A 1 282 ? 16.905 0.520 -30.667 1.00 91.12 282 LEU A C 1
ATOM 2138 O O . LEU A 1 282 ? 16.778 1.742 -30.532 1.00 91.12 282 LEU A O 1
ATOM 2142 N N . LYS A 1 283 ? 16.046 -0.213 -31.373 1.00 94.25 283 LYS A N 1
ATOM 2143 C CA . LYS A 1 283 ? 14.826 0.347 -31.956 1.00 94.25 283 LYS A CA 1
ATOM 2144 C C . LYS A 1 283 ? 13.708 0.314 -30.920 1.00 94.25 283 LYS A C 1
ATOM 2146 O O . LYS A 1 283 ? 13.511 -0.698 -30.256 1.00 94.25 283 LYS A O 1
ATOM 2151 N N . PHE A 1 284 ? 12.967 1.409 -30.801 1.00 94.00 284 PHE A N 1
ATOM 2152 C CA . PHE A 1 284 ? 11.816 1.504 -29.908 1.00 94.00 284 PHE A CA 1
ATOM 2153 C C . PHE A 1 284 ? 10.637 2.195 -30.601 1.00 94.00 284 PHE A C 1
ATOM 2155 O O . PHE A 1 284 ? 10.826 3.071 -31.450 1.00 94.00 284 PHE A O 1
ATOM 2162 N N . ASP A 1 285 ? 9.419 1.818 -30.219 1.00 95.25 285 ASP A N 1
ATOM 2163 C CA . ASP A 1 285 ? 8.176 2.479 -30.625 1.00 95.25 285 ASP A CA 1
ATOM 2164 C C . ASP A 1 285 ? 7.165 2.457 -29.472 1.00 95.25 285 ASP A C 1
ATOM 2166 O O . ASP A 1 285 ? 6.568 1.422 -29.174 1.00 95.25 285 ASP A O 1
ATOM 2170 N N . PHE A 1 286 ? 6.946 3.606 -28.829 1.00 92.31 286 PHE A N 1
ATOM 2171 C CA . PHE A 1 286 ? 6.012 3.735 -27.703 1.00 92.31 286 PHE A CA 1
ATOM 2172 C C . PHE A 1 286 ? 4.542 3.637 -28.117 1.00 92.31 286 PHE A C 1
ATOM 2174 O O . PHE A 1 286 ? 3.668 3.563 -27.261 1.00 92.31 286 PHE A O 1
ATOM 2181 N N . ARG A 1 287 ? 4.250 3.643 -29.421 1.00 92.50 287 ARG A N 1
ATOM 2182 C CA . ARG A 1 287 ? 2.884 3.545 -29.954 1.00 92.50 287 ARG A CA 1
ATOM 2183 C C . ARG A 1 287 ? 2.449 2.095 -30.171 1.00 92.50 287 ARG A C 1
ATOM 2185 O O . ARG A 1 287 ? 1.293 1.856 -30.504 1.00 92.50 287 ARG A O 1
ATOM 2192 N N . SER A 1 288 ? 3.376 1.143 -30.056 1.00 92.50 288 SER A N 1
ATOM 2193 C CA . SER A 1 288 ? 3.143 -0.269 -30.353 1.00 92.50 288 SER A CA 1
ATOM 2194 C C . SER A 1 288 ? 2.997 -1.085 -29.068 1.00 92.50 288 SER A C 1
ATOM 2196 O O . SER A 1 288 ? 3.929 -1.152 -28.275 1.00 92.50 288 SER A O 1
ATOM 2198 N N . GLY A 1 289 ? 1.862 -1.767 -28.891 1.00 86.50 289 GLY A N 1
ATOM 2199 C CA . GLY A 1 289 ? 1.574 -2.569 -27.694 1.00 86.50 289 GLY A CA 1
ATOM 2200 C C . GLY A 1 289 ? 1.198 -1.731 -26.464 1.00 86.50 289 GLY A C 1
ATOM 2201 O O . GLY A 1 289 ? 1.100 -0.509 -26.538 1.00 86.50 289 GLY A O 1
ATOM 2202 N N . SER A 1 290 ? 0.972 -2.395 -25.326 1.00 83.19 290 SER A N 1
ATOM 2203 C CA . SER A 1 290 ? 0.488 -1.740 -24.097 1.00 83.19 290 SER A CA 1
ATOM 2204 C C . SER A 1 290 ? 1.535 -0.856 -23.407 1.00 83.19 290 SER A C 1
ATOM 2206 O O . SER A 1 290 ? 1.166 0.111 -22.748 1.00 83.19 290 SER A O 1
ATOM 2208 N N . PHE A 1 291 ? 2.828 -1.165 -23.565 1.00 83.00 291 PHE A N 1
ATOM 2209 C CA . PHE A 1 291 ? 3.940 -0.477 -22.883 1.00 83.00 291 PHE A CA 1
ATOM 2210 C C . PHE A 1 291 ? 5.075 -0.065 -23.836 1.00 83.00 291 PHE A C 1
ATOM 2212 O O . PHE A 1 291 ? 6.195 0.200 -23.403 1.00 83.00 291 PHE A O 1
ATOM 2219 N N . GLY A 1 292 ? 4.786 -0.003 -25.138 1.00 88.31 292 GLY A N 1
ATOM 2220 C CA . GLY A 1 292 ? 5.782 0.188 -26.187 1.00 88.31 292 GLY A CA 1
ATOM 2221 C C . GLY A 1 292 ? 6.427 -1.121 -26.650 1.00 88.31 292 GLY A C 1
ATOM 2222 O O . GLY A 1 292 ? 6.386 -2.147 -25.969 1.00 88.31 292 GLY A O 1
ATOM 2223 N N . ALA A 1 293 ? 7.026 -1.075 -27.836 1.00 90.81 293 ALA A N 1
ATOM 2224 C CA . ALA A 1 293 ? 7.804 -2.163 -28.409 1.00 90.81 293 ALA A CA 1
ATOM 2225 C C . ALA A 1 293 ? 9.286 -1.792 -28.429 1.00 90.81 293 ALA A C 1
ATOM 2227 O O . ALA A 1 293 ? 9.645 -0.664 -28.775 1.00 90.81 293 ALA A O 1
ATOM 2228 N N . PHE A 1 294 ? 10.137 -2.760 -28.099 1.00 89.25 294 PHE A N 1
ATOM 2229 C CA . PHE A 1 294 ? 11.583 -2.591 -27.990 1.00 89.25 294 PHE A CA 1
ATOM 2230 C C . PHE A 1 294 ? 12.273 -3.753 -28.689 1.00 89.25 294 PHE A C 1
ATOM 2232 O O . PHE A 1 294 ? 11.931 -4.912 -28.458 1.00 89.25 294 PHE A O 1
ATOM 2239 N N . ASP A 1 295 ? 13.236 -3.436 -29.545 1.00 89.19 295 ASP A N 1
ATOM 2240 C CA . ASP A 1 295 ? 14.020 -4.422 -30.272 1.00 89.19 295 ASP A CA 1
ATOM 2241 C C . ASP A 1 295 ? 15.393 -4.583 -29.619 1.00 89.19 295 ASP A C 1
ATOM 2243 O O . ASP A 1 295 ? 16.296 -3.758 -29.798 1.00 89.19 295 ASP A O 1
ATOM 2247 N N . PHE A 1 296 ? 15.523 -5.652 -28.836 1.00 78.25 296 PHE A N 1
ATOM 2248 C CA . PHE A 1 296 ? 16.768 -6.046 -28.186 1.00 78.25 296 PHE A CA 1
ATOM 2249 C C . PHE A 1 296 ? 17.531 -7.117 -28.978 1.00 78.25 296 PHE A C 1
ATOM 2251 O O . PHE A 1 296 ? 18.461 -7.697 -28.430 1.00 78.25 296 PHE A O 1
ATOM 2258 N N . SER A 1 297 ? 17.200 -7.391 -30.249 1.00 78.94 297 SER A N 1
ATOM 2259 C CA . SER A 1 297 ? 17.834 -8.475 -31.025 1.00 78.94 297 SER A CA 1
ATOM 2260 C C . SER A 1 297 ? 19.357 -8.355 -31.141 1.00 78.94 297 SER A C 1
ATOM 2262 O O . SER A 1 297 ? 20.049 -9.346 -31.360 1.00 78.94 297 SER A O 1
ATOM 2264 N N . ASN A 1 298 ? 19.884 -7.138 -30.997 1.00 77.31 298 ASN A N 1
ATOM 2265 C CA . ASN A 1 298 ? 21.315 -6.843 -31.045 1.00 77.31 298 ASN A CA 1
ATOM 2266 C C . ASN A 1 298 ? 22.043 -7.150 -29.724 1.00 77.31 298 ASN A C 1
ATOM 2268 O O . ASN A 1 298 ? 23.253 -6.953 -29.632 1.00 77.31 298 ASN A O 1
ATOM 2272 N N . PHE A 1 299 ? 21.322 -7.624 -28.704 1.00 75.75 299 PHE A N 1
ATOM 2273 C CA . PHE A 1 299 ? 21.836 -7.918 -27.374 1.00 75.75 299 PHE A CA 1
ATOM 2274 C C . PHE A 1 299 ? 21.364 -9.296 -26.911 1.00 75.75 299 PHE A C 1
ATOM 2276 O O . PHE A 1 299 ? 20.167 -9.564 -26.840 1.00 75.75 299 PHE A O 1
ATOM 2283 N N . ASN A 1 300 ? 22.294 -10.163 -26.513 1.00 77.56 300 ASN A N 1
ATOM 2284 C CA . ASN A 1 300 ? 21.927 -11.406 -25.846 1.00 77.56 300 ASN A CA 1
ATOM 2285 C C . 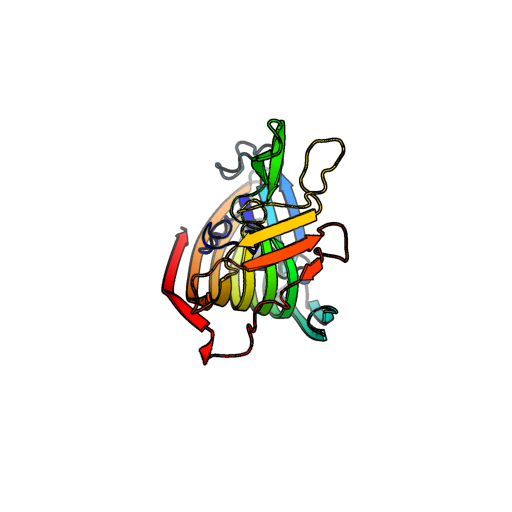ASN A 1 300 ? 21.920 -11.208 -24.325 1.00 77.56 300 ASN A C 1
ATOM 2287 O O . ASN A 1 300 ? 22.930 -11.403 -23.658 1.00 77.56 300 ASN A O 1
ATOM 2291 N N . LEU A 1 301 ? 20.764 -10.834 -23.773 1.00 74.88 301 LEU A N 1
ATOM 2292 C CA . LEU A 1 301 ? 20.580 -10.662 -22.325 1.00 74.88 301 LEU A CA 1
ATOM 2293 C C . LEU A 1 301 ? 20.462 -11.994 -21.560 1.00 74.88 301 LEU A C 1
ATOM 2295 O O . LEU A 1 301 ? 20.333 -11.982 -20.339 1.00 74.88 301 LEU A O 1
ATOM 2299 N N . THR A 1 302 ? 20.495 -13.129 -22.264 1.00 78.81 302 THR A N 1
ATOM 2300 C CA . THR A 1 302 ? 20.409 -14.474 -21.670 1.00 78.81 302 THR A CA 1
ATOM 2301 C C . THR A 1 302 ? 21.760 -15.176 -21.559 1.00 78.81 302 THR A C 1
ATOM 2303 O O . THR A 1 302 ? 21.835 -16.221 -20.921 1.00 78.81 302 THR A O 1
ATOM 2306 N N . ASP A 1 303 ? 22.822 -14.615 -22.148 1.00 83.12 303 ASP A N 1
ATOM 2307 C CA . ASP A 1 303 ? 24.186 -15.138 -22.051 1.00 83.12 303 ASP A CA 1
ATOM 2308 C C . ASP A 1 303 ? 24.949 -14.453 -20.902 1.00 83.12 303 ASP A C 1
ATOM 2310 O O . ASP A 1 303 ? 25.320 -13.281 -21.027 1.00 83.12 303 ASP A O 1
ATOM 2314 N N . PRO A 1 304 ? 25.234 -15.158 -19.789 1.00 79.88 304 PRO A N 1
ATOM 2315 C CA . PRO A 1 304 ? 25.961 -14.581 -18.664 1.00 79.88 304 PRO A CA 1
ATOM 2316 C C . PRO A 1 304 ? 27.380 -14.131 -19.027 1.00 79.88 304 PRO A C 1
ATOM 2318 O O . PRO A 1 304 ? 27.883 -13.195 -18.412 1.00 79.88 304 PRO A O 1
ATOM 2321 N N . ALA A 1 305 ? 28.027 -14.758 -20.019 1.00 85.44 305 ALA A N 1
ATOM 2322 C CA . ALA A 1 305 ? 29.374 -14.379 -20.449 1.00 85.44 305 ALA A CA 1
ATOM 2323 C C . ALA A 1 305 ? 29.397 -13.017 -21.167 1.00 85.44 305 ALA A C 1
ATOM 2325 O O . ALA A 1 305 ? 30.430 -12.347 -21.193 1.00 85.44 305 ALA A O 1
ATOM 2326 N N . GLY A 1 306 ? 28.255 -12.590 -21.716 1.00 81.62 306 GLY A N 1
ATOM 2327 C CA . GLY A 1 306 ? 28.063 -11.284 -22.347 1.00 81.62 306 GLY A CA 1
ATOM 2328 C C . GLY A 1 306 ? 27.694 -10.159 -21.376 1.00 81.62 306 GLY A C 1
ATOM 2329 O O . GLY A 1 306 ? 27.526 -9.017 -21.811 1.00 81.62 306 GLY A O 1
ATOM 2330 N N . LEU A 1 307 ? 27.567 -10.446 -20.077 1.00 85.75 307 LEU A N 1
ATOM 2331 C CA . LEU A 1 307 ? 27.123 -9.500 -19.056 1.00 85.75 307 LEU A CA 1
ATOM 2332 C C . LEU A 1 307 ? 28.210 -9.243 -18.007 1.00 85.75 307 LEU A C 1
ATOM 2334 O O . LEU A 1 307 ? 29.053 -10.079 -17.704 1.00 85.75 307 LEU A O 1
ATOM 2338 N N . THR A 1 308 ? 28.192 -8.051 -17.425 1.00 88.62 308 THR A N 1
ATOM 2339 C CA . THR A 1 308 ? 29.054 -7.664 -16.307 1.00 88.62 308 THR A CA 1
ATOM 2340 C C . THR A 1 308 ? 28.205 -7.028 -15.217 1.00 88.62 308 THR A C 1
ATOM 2342 O O . THR A 1 308 ? 27.320 -6.216 -15.496 1.00 88.62 308 THR A O 1
ATOM 2345 N N . LEU A 1 309 ? 28.481 -7.389 -13.963 1.00 89.31 309 LEU A N 1
ATOM 2346 C CA . LEU A 1 309 ? 27.889 -6.734 -12.802 1.00 89.31 309 LEU A CA 1
ATOM 2347 C C . LEU A 1 309 ? 28.431 -5.304 -12.706 1.00 89.31 309 LEU A C 1
ATOM 2349 O O . LEU A 1 309 ? 29.597 -5.093 -12.383 1.00 89.31 309 LEU A O 1
ATOM 2353 N N . ALA A 1 310 ? 27.584 -4.326 -13.019 1.00 88.00 310 ALA A N 1
ATOM 2354 C CA . ALA A 1 310 ? 27.944 -2.911 -13.021 1.00 88.00 310 ALA A CA 1
ATOM 2355 C C . ALA A 1 310 ? 27.730 -2.252 -11.657 1.00 88.00 310 ALA A C 1
ATOM 2357 O O . ALA A 1 310 ? 28.455 -1.333 -11.286 1.00 88.00 310 ALA A O 1
ATOM 2358 N N . LEU A 1 311 ? 26.699 -2.687 -10.934 1.00 88.88 311 LEU A N 1
ATOM 2359 C CA . LEU A 1 311 ? 26.341 -2.142 -9.632 1.00 88.88 311 LEU A CA 1
ATOM 2360 C C . LEU A 1 311 ? 25.714 -3.244 -8.785 1.00 88.88 311 LEU A C 1
ATOM 2362 O O . LEU A 1 311 ? 24.857 -3.982 -9.266 1.00 88.88 311 LEU A O 1
ATOM 2366 N N . TYR A 1 312 ? 26.120 -3.308 -7.525 1.00 90.56 312 TYR A N 1
ATOM 2367 C CA . TYR A 1 312 ? 25.476 -4.104 -6.493 1.00 90.56 312 TYR A CA 1
ATOM 2368 C C . TYR A 1 312 ? 25.391 -3.255 -5.235 1.00 90.56 312 TYR A C 1
ATOM 2370 O O . TYR A 1 312 ? 26.382 -2.627 -4.855 1.00 90.56 312 TYR A O 1
ATOM 2378 N N . TYR A 1 313 ? 24.230 -3.237 -4.596 1.00 87.56 313 TYR A N 1
ATOM 2379 C CA . TYR A 1 313 ? 24.121 -2.754 -3.230 1.00 87.56 313 TYR A CA 1
ATOM 2380 C C . TYR A 1 313 ? 23.045 -3.529 -2.477 1.00 87.56 313 TYR A C 1
ATOM 2382 O O . TYR A 1 313 ? 22.061 -3.995 -3.056 1.00 87.56 313 TYR A O 1
ATOM 2390 N N . ASP A 1 314 ? 23.277 -3.637 -1.177 1.00 86.94 314 ASP A N 1
ATOM 2391 C CA . ASP A 1 314 ? 22.351 -4.151 -0.181 1.00 86.94 314 ASP A CA 1
ATOM 2392 C C . ASP A 1 314 ? 22.138 -3.034 0.842 1.00 86.94 314 ASP A C 1
ATOM 2394 O O . ASP A 1 314 ? 23.097 -2.369 1.258 1.00 86.94 314 ASP A O 1
ATOM 2398 N N . ASP A 1 315 ? 20.884 -2.787 1.200 1.00 83.56 315 ASP A N 1
ATOM 2399 C CA . ASP A 1 315 ? 20.538 -1.899 2.293 1.00 83.56 315 ASP A CA 1
ATOM 2400 C C . ASP A 1 315 ? 19.407 -2.461 3.152 1.00 83.56 315 ASP A C 1
ATOM 2402 O O . ASP A 1 315 ? 18.395 -2.964 2.668 1.00 83.56 315 ASP A O 1
ATOM 2406 N N . GLY A 1 316 ? 19.580 -2.318 4.464 1.00 81.25 316 GLY A N 1
ATOM 2407 C CA . GLY A 1 316 ? 18.584 -2.633 5.475 1.00 81.25 316 GLY A CA 1
ATOM 2408 C C . GLY A 1 316 ? 18.264 -1.397 6.302 1.00 81.25 316 GLY A C 1
ATOM 2409 O O . GLY A 1 316 ? 19.159 -0.650 6.708 1.00 81.25 316 GLY A O 1
ATOM 2410 N N . ARG A 1 317 ? 16.983 -1.176 6.588 1.00 77.38 317 ARG A N 1
ATOM 2411 C CA . ARG A 1 317 ? 16.518 -0.068 7.420 1.00 77.38 317 ARG A CA 1
ATOM 2412 C C . ARG A 1 317 ? 15.488 -0.559 8.425 1.00 77.38 317 ARG A C 1
ATOM 2414 O O . ARG A 1 317 ? 14.538 -1.246 8.068 1.00 77.38 317 ARG A O 1
ATOM 2421 N N . LYS A 1 318 ? 15.661 -0.144 9.679 1.00 80.12 318 LYS A N 1
ATOM 2422 C CA . LYS A 1 318 ? 14.635 -0.214 10.721 1.00 80.12 318 LYS A CA 1
ATOM 2423 C C . LYS A 1 318 ? 14.157 1.204 11.024 1.00 80.12 318 LYS A C 1
ATOM 2425 O O . LYS A 1 318 ? 14.980 2.097 11.224 1.00 80.12 318 LYS A O 1
ATOM 2430 N N . VAL A 1 319 ? 12.847 1.412 11.051 1.00 77.38 319 VAL A N 1
ATOM 2431 C CA . VAL A 1 319 ? 12.215 2.653 11.514 1.00 77.38 319 VAL A CA 1
ATOM 2432 C C . VAL A 1 319 ? 11.235 2.303 12.617 1.00 77.38 319 VAL A C 1
ATOM 2434 O O . VAL A 1 319 ? 10.521 1.310 12.529 1.00 77.38 319 VAL A O 1
ATOM 2437 N N . GLU A 1 320 ? 11.227 3.114 13.663 1.00 78.31 320 GLU A N 1
ATOM 2438 C CA . GLU A 1 320 ? 10.371 2.940 14.826 1.00 78.31 320 GLU A CA 1
ATOM 2439 C C . GLU A 1 320 ? 9.738 4.287 15.164 1.00 78.31 320 GLU A C 1
ATOM 2441 O O . GLU A 1 320 ? 10.365 5.340 15.013 1.00 78.31 320 GLU A O 1
ATOM 2446 N N . THR A 1 321 ? 8.460 4.274 15.520 1.00 78.44 321 THR A N 1
ATOM 2447 C CA . THR A 1 321 ? 7.709 5.473 15.887 1.00 78.44 321 THR A CA 1
ATOM 2448 C C . THR A 1 321 ? 6.804 5.148 17.057 1.00 78.44 321 THR A C 1
ATOM 2450 O O . THR A 1 321 ? 5.942 4.276 16.955 1.00 78.44 321 THR A O 1
ATOM 2453 N N . ASP A 1 322 ? 6.999 5.893 18.138 1.00 80.62 322 ASP A N 1
ATOM 2454 C CA . ASP A 1 322 ? 6.213 5.804 19.359 1.00 80.62 322 ASP A CA 1
ATOM 2455 C C . ASP A 1 322 ? 5.333 7.041 19.507 1.00 80.62 322 ASP A C 1
ATOM 2457 O O . ASP A 1 322 ? 5.725 8.151 19.136 1.00 80.62 322 ASP A O 1
ATOM 2461 N N . SER A 1 323 ? 4.150 6.853 20.083 1.00 77.00 323 SER A N 1
ATOM 2462 C CA . SER A 1 323 ? 3.230 7.935 20.417 1.00 77.00 323 SER A CA 1
ATOM 2463 C C . SER A 1 323 ? 2.602 7.738 21.791 1.00 77.00 323 SER A C 1
ATOM 2465 O O . SER A 1 323 ? 2.281 6.609 22.179 1.00 77.00 323 SER A O 1
ATOM 2467 N N . LEU A 1 324 ? 2.387 8.861 22.471 1.00 61.81 324 LEU A N 1
ATOM 2468 C CA . LEU A 1 324 ? 1.820 9.017 23.810 1.00 61.81 324 LEU A CA 1
ATOM 2469 C C . LEU A 1 324 ? 0.725 10.090 23.783 1.00 61.81 324 LEU A C 1
ATOM 2471 O O . LEU A 1 324 ? 0.897 11.054 23.001 1.00 61.81 324 LEU A O 1
#

Radius of gyration: 26.72 Å; Cα contacts (8 Å, |Δi|>4): 818; chains: 1; bounding box: 59×41×73 Å

Secondary structure (DSSP, 8-state):
-EEETTEE---TTTTS-S-SSSS-TTTTSGGGTS-GGGEEEEEEESS--TTS-TT-TT-EEEEEEP-GGGS-SSEEEEEEEEEEETTTTEEEEEEEEEEEEEETTTTEEEEEEEEEEEEEEEEEEEE-SS-EEEEEETTEEEEEESSEEEEEEEEEEEEEEEEEEEEE-SSSSEEEEEEEEEEEEEEEEEEEEEEE-TTTT-EEEEE-TTSBEEEEEEEE--EEEEEEEEEEEEEEEEEEEEEEESSSS-EEEEEEEEEEEEEEEEEEEEEEEESS---EEEEEETTSSSS-EEE-TT--TT-GGGEEEEEEEEEEEEEEEEE-

Sequence (324 aa):
MTLYNGREIFDSAGRGGSIIDELGGSTYGLFALVPSPLVSRLEVTKLAGANQISGALGGIIDIHTRKPFDKKGLSGALTASGVRDDLPGRNGSELFAMVSDTFANDTLGVLVSMSKSKRNISEQGLTTFSGYTSFKYGGITRTGHSDVRTQEIMDDRRKVGGTAVVQWRPNSRLDLMADVLYSREEADRDRYWLGFNPNAGLTNAVFSENNVLLAGTATTTPNSNVSFFDVKNEIWSQALTGSYWLTDRLKISSQVAFGNSVAHTSRNYSRLTLASSAAAPLKFDFRSGSFGAFDFSNFNLTDPAGLTLALYYDDGRKVETDSL

pLDDT: mean 85.64, std 13.43, range [34.06, 98.56]